Protein AF-A0A1Z8UUM4-F1 (afdb_monomer_lite)

pLDDT: mean 86.89, std 10.29, range [52.97, 98.12]

Structure (mmCIF, N/CA/C/O backbone):
data_AF-A0A1Z8UUM4-F1
#
_entry.id   AF-A0A1Z8UUM4-F1
#
loop_
_atom_site.group_PDB
_atom_site.id
_atom_site.type_symbol
_atom_site.label_atom_id
_atom_site.label_alt_id
_atom_site.label_comp_id
_atom_site.label_asym_id
_atom_site.label_entity_id
_atom_site.label_seq_id
_atom_site.pdbx_PDB_ins_code
_atom_site.Cartn_x
_atom_site.Cartn_y
_atom_site.Cartn_z
_atom_site.occupancy
_atom_site.B_iso_or_equiv
_atom_site.auth_seq_id
_atom_site.auth_comp_id
_atom_site.auth_asym_id
_atom_site.auth_atom_id
_atom_site.pdbx_PDB_model_num
ATOM 1 N N . MET A 1 1 ? -32.757 9.239 15.024 1.00 61.56 1 MET A N 1
ATOM 2 C CA . MET A 1 1 ? -31.531 9.570 14.260 1.00 61.56 1 MET A CA 1
ATOM 3 C C . MET A 1 1 ? -30.716 8.297 14.079 1.00 61.56 1 MET A C 1
ATOM 5 O O . MET A 1 1 ? -30.519 7.605 15.071 1.00 61.56 1 MET A O 1
ATOM 9 N N . LYS A 1 2 ? -30.289 7.951 12.853 1.00 68.50 2 LYS A N 1
ATOM 10 C CA . LYS A 1 2 ? -29.383 6.806 12.620 1.00 68.50 2 LYS A CA 1
ATOM 11 C C . LYS A 1 2 ? -28.073 7.061 13.397 1.00 68.50 2 LYS A C 1
ATOM 13 O O . LYS A 1 2 ? -27.510 8.151 13.262 1.00 68.50 2 LYS A O 1
ATOM 18 N N . LYS A 1 3 ? -27.614 6.108 14.225 1.00 83.00 3 LYS A N 1
ATOM 19 C CA . LYS A 1 3 ? -26.330 6.200 14.956 1.00 83.00 3 LYS A C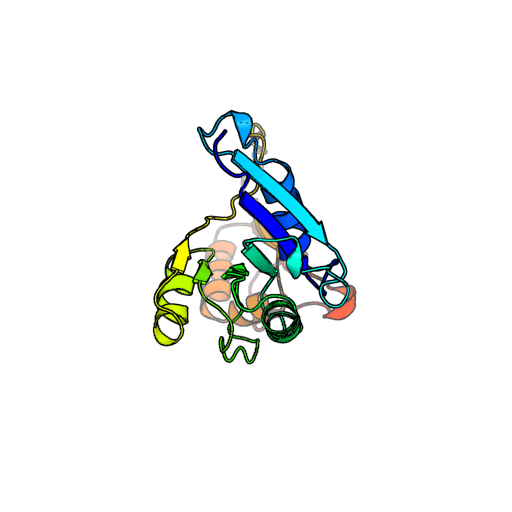A 1
ATOM 20 C C . LYS A 1 3 ? -25.209 6.491 13.948 1.00 83.00 3 LYS A C 1
ATOM 22 O O . LYS A 1 3 ? -25.146 5.827 12.917 1.00 83.00 3 LYS A O 1
ATOM 27 N N . LYS A 1 4 ? -24.355 7.478 14.238 1.00 89.75 4 LYS A N 1
ATOM 28 C CA . LYS A 1 4 ? -23.187 7.792 13.404 1.00 89.75 4 LYS A CA 1
ATOM 29 C C . LYS A 1 4 ? -22.118 6.722 13.611 1.00 89.75 4 LYS A C 1
ATOM 31 O O . LYS A 1 4 ? -21.666 6.557 14.741 1.00 89.75 4 LYS A O 1
ATOM 36 N N . LEU A 1 5 ? -21.743 6.018 12.547 1.00 93.81 5 LEU A N 1
ATOM 37 C CA . LEU A 1 5 ? -20.621 5.083 12.544 1.00 93.81 5 LEU A CA 1
ATOM 38 C C . LEU A 1 5 ? -19.318 5.884 12.534 1.00 93.81 5 LEU A C 1
ATOM 40 O O . LEU A 1 5 ? -19.129 6.733 11.663 1.00 93.81 5 LEU A O 1
ATOM 44 N N . LYS A 1 6 ? -18.423 5.631 13.485 1.00 96.12 6 LYS A N 1
ATOM 45 C CA . LYS A 1 6 ? -17.132 6.321 13.579 1.00 96.12 6 LYS A CA 1
ATOM 46 C C . LYS A 1 6 ? -15.994 5.402 13.160 1.00 96.12 6 LYS A C 1
ATOM 48 O O . LYS A 1 6 ? -15.802 4.339 13.748 1.00 96.12 6 LYS A O 1
ATOM 53 N N . ILE A 1 7 ? -15.231 5.837 12.166 1.00 96.50 7 ILE A N 1
ATOM 54 C CA . ILE A 1 7 ? -14.104 5.114 11.583 1.00 96.50 7 ILE A CA 1
ATOM 55 C C . ILE A 1 7 ? -12.831 5.921 11.831 1.00 96.50 7 ILE A C 1
ATOM 57 O O . ILE A 1 7 ? -12.816 7.126 11.596 1.00 96.50 7 ILE A O 1
ATOM 61 N N . ILE A 1 8 ? -11.760 5.260 12.263 1.00 96.75 8 ILE A N 1
ATOM 62 C CA . ILE A 1 8 ? -10.410 5.834 12.297 1.00 96.75 8 ILE A CA 1
ATOM 63 C C . ILE A 1 8 ? -9.525 5.114 11.284 1.00 96.75 8 ILE A C 1
ATOM 65 O O . ILE A 1 8 ? -9.430 3.888 11.306 1.00 96.75 8 ILE A O 1
ATOM 69 N N . PHE A 1 9 ? -8.863 5.862 10.406 1.00 96.00 9 PHE A N 1
ATOM 70 C CA . PHE A 1 9 ? -7.790 5.350 9.556 1.00 96.00 9 PHE A CA 1
ATOM 71 C C . PHE A 1 9 ? -6.430 5.771 10.111 1.00 96.00 9 PHE A C 1
ATOM 73 O O . PHE A 1 9 ? -6.225 6.942 10.418 1.00 96.00 9 PHE A O 1
ATOM 80 N N . THR A 1 10 ? -5.500 4.828 10.261 1.00 94.38 10 THR A N 1
ATOM 81 C CA . THR A 1 10 ? -4.209 5.108 10.890 1.00 94.38 10 THR A CA 1
ATOM 82 C C . THR A 1 10 ? -3.055 4.285 10.319 1.00 94.38 10 THR A C 1
ATOM 84 O O . THR A 1 10 ? -3.237 3.194 9.773 1.00 94.38 10 THR A O 1
ATOM 87 N N . SER A 1 11 ? -1.844 4.830 10.431 1.00 92.06 11 SER A N 1
ATOM 88 C CA . SER A 1 11 ? -0.597 4.193 10.002 1.00 92.06 11 SER A CA 1
ATOM 89 C C . SER A 1 11 ? 0.590 4.777 10.758 1.00 92.06 11 SER A C 1
ATOM 91 O O . SER A 1 11 ? 0.699 5.992 10.871 1.00 92.06 11 SER A O 1
ATOM 93 N N . ALA A 1 12 ? 1.529 3.931 11.186 1.00 86.00 12 ALA A N 1
ATOM 94 C CA . ALA A 1 12 ? 2.830 4.392 11.680 1.00 86.00 12 ALA A CA 1
ATOM 95 C C . ALA A 1 12 ? 3.779 4.820 10.538 1.00 86.00 12 ALA A C 1
ATOM 97 O O . ALA A 1 12 ? 4.713 5.593 10.744 1.00 86.00 12 ALA A O 1
ATOM 98 N N . ASN A 1 13 ? 3.558 4.329 9.311 1.00 87.75 13 ASN A N 1
ATOM 99 C CA . ASN A 1 13 ? 4.386 4.655 8.148 1.00 87.75 13 ASN A CA 1
ATOM 100 C C . ASN A 1 13 ? 3.766 5.791 7.323 1.00 87.75 13 ASN A C 1
ATOM 102 O O . ASN A 1 13 ? 3.190 5.566 6.255 1.00 87.75 13 ASN A O 1
ATOM 106 N N . ILE A 1 14 ? 3.904 7.018 7.819 1.00 89.06 14 ILE A N 1
ATOM 107 C CA . ILE A 1 14 ? 3.268 8.202 7.223 1.00 89.06 14 ILE A CA 1
ATOM 108 C C . ILE A 1 14 ? 3.871 8.636 5.880 1.00 89.06 14 ILE A C 1
ATOM 110 O O . ILE A 1 14 ? 3.216 9.303 5.085 1.00 89.06 14 ILE A O 1
ATOM 114 N N . ASN A 1 15 ? 5.112 8.231 5.602 1.00 88.06 15 ASN A N 1
ATOM 115 C CA . ASN A 1 15 ? 5.810 8.556 4.355 1.00 88.06 15 ASN A CA 1
ATOM 116 C C . ASN A 1 15 ? 5.639 7.466 3.284 1.00 88.06 15 ASN A C 1
ATOM 118 O O . ASN A 1 15 ? 6.164 7.588 2.177 1.00 88.06 15 ASN A O 1
ATOM 122 N N . GLY A 1 16 ? 4.928 6.381 3.604 1.00 85.25 16 GLY A N 1
ATOM 123 C CA . GLY A 1 16 ? 4.656 5.298 2.671 1.00 85.25 16 GLY A CA 1
ATOM 124 C C . GLY A 1 16 ? 3.763 5.768 1.514 1.00 85.25 16 GLY A C 1
ATOM 125 O O . GLY A 1 16 ? 2.703 6.338 1.776 1.00 85.25 16 GLY A O 1
ATOM 126 N N . PRO A 1 17 ? 4.111 5.482 0.242 1.00 84.19 17 PRO A N 1
ATOM 127 C CA . PRO A 1 17 ? 3.279 5.859 -0.902 1.00 84.19 17 PRO A CA 1
ATOM 128 C C . PRO A 1 17 ? 1.830 5.361 -0.798 1.00 84.19 17 PRO A C 1
ATOM 130 O O . PRO A 1 17 ? 0.910 6.123 -1.089 1.00 84.19 17 PRO A O 1
ATOM 133 N N . SER A 1 18 ? 1.617 4.126 -0.319 1.00 86.62 18 SER A N 1
ATOM 134 C CA . SER A 1 18 ? 0.270 3.592 -0.062 1.00 86.62 18 SER A CA 1
ATOM 135 C C . SER A 1 18 ? -0.488 4.440 0.955 1.00 86.62 18 SER A C 1
ATOM 137 O O . SER A 1 18 ? -1.631 4.810 0.708 1.00 86.62 18 SER A O 1
ATOM 139 N N . TYR A 1 19 ? 0.142 4.800 2.078 1.00 90.12 19 TYR A N 1
ATOM 140 C CA . TYR A 1 19 ? -0.519 5.602 3.104 1.00 90.12 19 TYR A CA 1
ATOM 141 C C . TYR A 1 19 ? -0.951 6.967 2.568 1.00 90.12 19 TYR A C 1
ATOM 143 O O . TYR A 1 19 ? -2.103 7.348 2.742 1.00 90.12 19 TYR A O 1
ATOM 151 N N . ILE A 1 20 ? -0.055 7.664 1.863 1.00 89.81 20 ILE A N 1
ATOM 152 C CA . ILE A 1 20 ? -0.344 8.972 1.260 1.00 89.81 20 ILE A CA 1
ATOM 153 C C . ILE A 1 20 ? -1.536 8.868 0.303 1.00 89.81 20 ILE A C 1
ATOM 155 O O . ILE A 1 20 ? -2.467 9.669 0.385 1.00 89.81 20 ILE A O 1
ATOM 159 N N . LEU A 1 21 ? -1.531 7.856 -0.566 1.00 89.12 21 LEU A N 1
ATOM 160 C CA . LEU A 1 21 ? -2.592 7.627 -1.542 1.00 89.12 21 LEU A CA 1
ATOM 161 C C . LEU A 1 21 ? -3.936 7.320 -0.869 1.00 89.12 21 LEU A C 1
ATOM 163 O O . LEU A 1 21 ? -4.950 7.924 -1.209 1.00 89.12 21 LEU A O 1
ATOM 167 N N . HIS A 1 22 ? -3.956 6.432 0.125 1.00 90.44 22 HIS A N 1
ATOM 168 C CA . HIS A 1 22 ? -5.182 6.105 0.852 1.00 90.44 22 HIS A CA 1
ATOM 169 C C . HIS A 1 22 ? -5.686 7.259 1.712 1.00 90.44 22 HIS A C 1
ATOM 171 O O . HIS A 1 22 ? -6.885 7.507 1.716 1.00 90.44 22 HIS A O 1
ATOM 177 N N . LYS A 1 23 ? -4.805 8.003 2.390 1.00 90.94 23 LYS A N 1
ATOM 178 C CA . LYS A 1 23 ? -5.170 9.204 3.156 1.00 90.94 23 LYS A CA 1
ATOM 179 C C . LYS A 1 23 ? -5.874 10.223 2.259 1.00 90.94 23 LYS A C 1
ATOM 181 O O . LYS A 1 23 ? -6.912 10.757 2.638 1.00 90.94 23 LYS A O 1
ATOM 186 N N . GLN A 1 24 ? -5.349 10.443 1.053 1.00 89.06 24 GLN A N 1
ATOM 187 C CA . GLN A 1 24 ? -5.965 11.326 0.061 1.00 89.06 24 GLN A CA 1
ATOM 188 C C . GLN A 1 24 ? -7.307 10.791 -0.447 1.00 89.06 24 GLN A C 1
ATOM 190 O O . GLN A 1 24 ? -8.279 11.542 -0.468 1.00 89.06 24 GLN A O 1
ATOM 195 N N . ASN A 1 25 ? -7.374 9.515 -0.834 1.00 87.44 25 ASN A N 1
ATOM 196 C CA . ASN A 1 25 ? -8.592 8.920 -1.384 1.00 87.44 25 ASN A CA 1
ATOM 197 C C . ASN A 1 25 ? -9.716 8.851 -0.343 1.00 87.44 25 ASN A C 1
ATOM 199 O O . ASN A 1 25 ? -10.844 9.239 -0.630 1.00 87.44 25 ASN A O 1
ATOM 203 N N . LEU A 1 26 ? -9.405 8.400 0.874 1.00 87.44 26 LEU A N 1
ATOM 204 C CA . LEU A 1 26 ? -10.366 8.300 1.971 1.00 87.44 26 LEU A CA 1
ATOM 205 C C . LEU A 1 26 ? -10.854 9.684 2.418 1.00 87.44 26 LEU A C 1
ATOM 207 O O . LEU A 1 26 ? -12.046 9.860 2.654 1.00 87.44 26 LEU A O 1
ATOM 211 N N . GLY A 1 27 ? -9.966 10.684 2.462 1.00 84.56 27 GLY A N 1
ATOM 212 C CA . GLY A 1 27 ? -10.332 12.063 2.802 1.00 84.56 27 GLY A CA 1
ATOM 213 C C . GLY A 1 27 ? -11.237 12.757 1.776 1.00 84.56 27 GLY A C 1
ATOM 214 O O . GLY A 1 27 ? -11.807 13.799 2.081 1.00 84.56 27 GLY A O 1
ATOM 215 N N . GLN A 1 28 ? -11.381 12.200 0.570 1.00 84.44 28 GLN A N 1
ATOM 216 C CA . GLN A 1 28 ? -12.264 12.723 -0.479 1.00 84.44 28 GLN A CA 1
ATOM 217 C C . GLN A 1 28 ? -13.624 12.018 -0.535 1.00 84.44 28 GLN A C 1
ATOM 219 O O . GLN A 1 28 ? -14.469 12.396 -1.350 1.00 84.44 28 GLN A O 1
ATOM 224 N N . ILE A 1 29 ? -13.857 10.999 0.299 1.00 82.69 29 ILE A N 1
ATOM 225 C CA . ILE A 1 29 ? -15.144 10.307 0.323 1.00 82.69 29 ILE A CA 1
ATOM 226 C C . ILE A 1 29 ? -16.203 11.268 0.859 1.00 82.69 29 ILE A C 1
ATOM 228 O O . ILE A 1 29 ? -16.175 11.675 2.019 1.00 82.69 29 ILE A O 1
ATOM 232 N N . ASN A 1 30 ? -17.164 11.610 0.003 1.00 81.56 30 ASN A N 1
ATOM 233 C CA . ASN A 1 30 ? -18.339 12.356 0.413 1.00 81.56 30 ASN A CA 1
ATOM 234 C C . ASN A 1 30 ? -19.394 11.376 0.938 1.00 81.56 30 ASN A C 1
ATOM 236 O O . ASN A 1 30 ? -20.111 10.758 0.155 1.00 81.56 30 ASN A O 1
ATOM 240 N N . PHE A 1 31 ? -19.471 11.225 2.259 1.00 82.31 31 PHE A N 1
ATOM 241 C CA . PHE A 1 31 ? -20.464 10.353 2.884 1.00 82.31 31 PHE A CA 1
ATOM 242 C C . PHE A 1 31 ? -21.892 10.897 2.776 1.00 82.31 31 PHE A C 1
ATOM 244 O O . PHE A 1 31 ? -22.815 10.101 2.856 1.00 82.31 31 PHE A O 1
ATOM 251 N N . ASP A 1 32 ? -22.094 12.196 2.529 1.00 78.31 32 ASP A N 1
ATOM 252 C CA . ASP A 1 32 ? -23.437 12.791 2.437 1.00 78.31 32 ASP A CA 1
ATOM 253 C C . ASP A 1 32 ? -24.200 12.326 1.186 1.00 78.31 32 ASP A C 1
ATOM 255 O O . ASP A 1 32 ? -25.428 12.387 1.139 1.00 78.31 32 ASP A O 1
ATOM 259 N N . THR A 1 33 ? -23.488 11.852 0.158 1.00 78.62 33 THR A N 1
ATOM 260 C CA . THR A 1 33 ? -24.104 11.284 -1.054 1.00 78.62 33 THR A CA 1
ATOM 261 C C . THR A 1 33 ? -24.502 9.821 -0.887 1.00 78.62 33 THR A C 1
ATOM 263 O O . THR A 1 33 ? -25.186 9.261 -1.744 1.00 78.62 33 THR A O 1
ATOM 266 N N . MET A 1 34 ? -24.086 9.194 0.209 1.00 73.25 34 MET A N 1
ATOM 267 C CA . MET A 1 34 ? -24.430 7.832 0.573 1.00 73.25 34 MET A CA 1
ATOM 268 C C . MET A 1 34 ? -25.467 7.927 1.706 1.00 73.25 34 MET A C 1
ATOM 270 O O . MET A 1 34 ? -25.279 8.702 2.633 1.00 73.25 34 MET A O 1
ATOM 274 N N . ASP A 1 35 ? -26.577 7.178 1.685 1.00 80.69 35 ASP A N 1
ATOM 275 C CA . ASP A 1 35 ? -27.591 7.187 2.775 1.00 80.69 35 ASP A CA 1
ATOM 276 C C . ASP A 1 35 ? -27.077 6.488 4.067 1.00 80.69 35 ASP A C 1
ATOM 278 O O . ASP A 1 35 ? -27.723 5.629 4.681 1.00 80.69 35 ASP A O 1
ATOM 282 N N . ILE A 1 36 ? -25.855 6.832 4.474 1.00 82.50 36 ILE A N 1
ATOM 283 C CA . ILE A 1 36 ? -25.106 6.296 5.601 1.00 82.50 36 ILE A CA 1
ATOM 284 C C . ILE A 1 36 ? -24.557 7.457 6.433 1.00 82.50 36 ILE A C 1
ATOM 286 O O . ILE A 1 36 ? -23.986 8.415 5.927 1.00 82.50 36 ILE A O 1
ATOM 290 N N . ASN A 1 37 ? -24.715 7.364 7.751 1.00 88.12 37 ASN A N 1
ATOM 291 C CA . ASN A 1 37 ? -24.195 8.364 8.679 1.00 88.12 37 ASN A CA 1
ATOM 292 C C . ASN A 1 37 ? -22.815 7.914 9.173 1.00 88.12 37 ASN A C 1
ATOM 294 O O . ASN A 1 37 ? -22.731 7.154 10.138 1.00 88.12 37 ASN A O 1
ATOM 298 N N . VAL A 1 38 ? -21.749 8.344 8.496 1.00 91.38 38 VAL A N 1
ATOM 299 C CA . VAL A 1 38 ? -20.363 7.938 8.785 1.00 91.38 38 VAL A CA 1
ATOM 300 C C . VAL A 1 38 ? -19.506 9.160 9.129 1.00 91.38 38 VAL A C 1
ATOM 302 O O . VAL A 1 38 ? -19.664 10.237 8.562 1.00 91.38 38 VAL A O 1
ATOM 305 N N . ALA A 1 39 ? -18.609 9.014 10.102 1.00 92.06 39 ALA A N 1
ATOM 306 C CA . ALA A 1 39 ? -17.473 9.905 10.328 1.00 92.06 39 ALA A CA 1
ATOM 307 C C . ALA A 1 39 ? -16.184 9.126 10.082 1.00 92.06 39 ALA A C 1
ATOM 309 O O . ALA A 1 39 ? -16.052 8.000 10.560 1.00 92.06 39 ALA A O 1
ATOM 310 N N . LEU A 1 40 ? -15.246 9.754 9.382 1.00 94.31 40 LEU A N 1
ATOM 311 C CA . LEU A 1 40 ? -13.902 9.246 9.182 1.00 94.31 40 LEU A CA 1
ATOM 312 C C . LEU A 1 40 ? -12.908 10.248 9.761 1.00 94.31 40 LEU A C 1
ATOM 314 O O . LEU A 1 40 ? -12.816 11.372 9.272 1.00 94.31 40 LEU A O 1
ATOM 318 N N . ASP A 1 41 ? -12.140 9.795 10.741 1.00 95.19 41 ASP A N 1
ATOM 319 C CA . ASP A 1 41 ? -10.967 10.496 11.245 1.00 95.19 41 ASP A CA 1
ATOM 320 C C . ASP A 1 41 ? -9.695 9.819 10.712 1.00 95.19 41 ASP A C 1
ATOM 322 O O . ASP A 1 41 ? -9.703 8.645 10.322 1.00 95.19 41 ASP A O 1
ATOM 326 N N . ILE A 1 42 ? -8.584 10.560 10.682 1.00 94.38 42 ILE A N 1
ATOM 327 C CA . ILE A 1 42 ? -7.274 10.055 10.252 1.00 94.38 42 ILE A CA 1
ATOM 328 C C . ILE A 1 42 ? -6.235 10.381 11.326 1.00 94.38 42 ILE A C 1
ATOM 330 O O . ILE A 1 42 ? -6.133 11.532 11.747 1.00 94.38 42 ILE A O 1
ATOM 334 N N . SER A 1 43 ? -5.449 9.384 11.738 1.00 93.19 43 SER A N 1
ATOM 335 C CA . SER A 1 43 ? -4.321 9.551 12.659 1.00 93.19 43 SER A CA 1
ATOM 336 C C . SER A 1 43 ? -3.010 9.109 12.017 1.00 93.19 43 SER A C 1
ATOM 338 O O . SER A 1 43 ? -2.932 8.093 11.332 1.00 93.19 43 SER A O 1
ATOM 340 N N . ASP A 1 44 ? -1.966 9.879 12.289 1.00 93.19 44 ASP A N 1
ATOM 341 C CA . ASP A 1 44 ? -0.581 9.583 11.922 1.00 93.19 44 ASP A CA 1
ATOM 342 C C . ASP A 1 44 ? 0.168 8.868 13.080 1.00 93.19 44 ASP A C 1
ATOM 344 O O . ASP A 1 44 ? 1.352 8.561 12.964 1.00 93.19 44 ASP A O 1
ATOM 348 N N . ASP A 1 45 ? -0.523 8.600 14.199 1.00 92.75 45 ASP A N 1
ATOM 349 C CA . ASP A 1 45 ? 0.003 7.944 15.402 1.00 92.75 45 ASP A CA 1
ATOM 350 C C . ASP A 1 45 ? -0.995 6.893 15.931 1.00 92.75 45 ASP A C 1
ATOM 352 O O . ASP A 1 45 ? -1.894 7.221 16.716 1.00 92.75 45 ASP A O 1
ATOM 356 N N . PRO A 1 46 ? -0.884 5.623 15.498 1.00 92.88 46 PRO A N 1
ATOM 357 C CA . PRO A 1 46 ? -1.829 4.576 15.883 1.00 92.88 46 PRO A CA 1
ATOM 358 C C . PRO A 1 46 ? -1.768 4.209 17.373 1.00 92.88 46 PRO A C 1
ATOM 360 O O . PRO A 1 46 ? -2.763 3.766 17.944 1.00 92.88 46 PRO A O 1
ATOM 363 N N . LEU A 1 47 ? -0.634 4.395 18.051 1.00 93.50 47 LEU A N 1
ATOM 364 C CA . LEU A 1 47 ? -0.491 3.953 19.443 1.00 93.50 47 LEU A CA 1
ATOM 365 C C . LEU A 1 47 ? -1.253 4.863 20.418 1.00 93.50 47 LEU A C 1
ATOM 367 O O . LEU A 1 47 ? -1.750 4.397 21.452 1.00 93.50 47 LEU A O 1
ATOM 371 N N . ASN A 1 48 ? -1.411 6.137 20.058 1.00 93.88 48 ASN A N 1
ATOM 372 C CA . ASN A 1 48 ? -2.035 7.155 20.902 1.00 93.88 48 ASN A CA 1
ATOM 373 C C . ASN A 1 48 ? -3.509 7.449 20.570 1.00 93.88 48 ASN A C 1
ATOM 375 O O . ASN A 1 48 ? -4.113 8.318 21.192 1.00 93.88 48 ASN A O 1
ATOM 379 N N . VAL A 1 49 ? -4.138 6.684 19.671 1.00 96.12 49 VAL A N 1
ATOM 380 C CA . VAL A 1 49 ? -5.577 6.821 19.380 1.00 96.12 49 VAL A CA 1
ATOM 381 C C . VAL A 1 49 ? -6.444 6.392 20.578 1.00 96.12 49 VAL A C 1
ATOM 383 O O . VAL A 1 49 ? -6.208 5.364 21.228 1.00 96.12 49 VAL A O 1
ATOM 386 N N . GLU A 1 50 ? -7.498 7.164 20.847 1.00 96.56 50 GLU A N 1
ATOM 387 C CA . GLU A 1 50 ? -8.590 6.850 21.784 1.00 96.56 50 GLU A CA 1
ATOM 388 C C . GLU A 1 50 ? -9.619 5.916 21.117 1.00 96.56 50 GLU A C 1
ATOM 390 O O . GLU A 1 50 ? -10.693 6.328 20.674 1.00 96.56 50 GLU A O 1
ATOM 395 N N . TYR A 1 51 ? -9.251 4.641 20.957 1.00 97.44 51 TYR A N 1
ATOM 396 C CA . TYR A 1 51 ? -10.031 3.650 20.197 1.00 97.44 51 TYR A CA 1
ATOM 397 C C . TYR A 1 51 ? -11.431 3.340 20.763 1.00 97.44 51 TYR A C 1
ATOM 399 O O . TYR A 1 51 ? -12.278 2.806 20.049 1.00 97.44 51 TYR A O 1
ATOM 407 N N . ASP A 1 52 ? -11.707 3.691 22.015 1.00 97.25 52 ASP A N 1
ATOM 408 C CA . ASP A 1 52 ? -13.030 3.619 22.648 1.00 97.25 52 ASP A CA 1
ATOM 409 C C . ASP A 1 52 ? -14.062 4.556 21.996 1.00 97.25 52 ASP A C 1
ATOM 411 O O . ASP A 1 52 ? -15.267 4.324 22.098 1.00 97.25 52 ASP A O 1
ATOM 415 N N . LYS A 1 53 ? -13.606 5.574 21.254 1.00 97.12 53 LYS A N 1
ATOM 416 C CA . LYS A 1 53 ? -14.472 6.526 20.542 1.00 97.12 53 LYS A CA 1
ATOM 417 C C . LYS A 1 53 ? -14.913 6.062 19.152 1.00 97.12 53 LYS A C 1
ATOM 419 O O . LYS A 1 53 ? -15.728 6.754 18.537 1.00 97.12 53 LYS A O 1
ATOM 424 N N . TYR A 1 54 ? -14.396 4.938 18.658 1.00 98.12 54 TYR A N 1
ATOM 425 C CA . TYR A 1 54 ? -14.583 4.476 17.281 1.00 98.12 54 TYR A CA 1
ATOM 426 C C . TYR A 1 54 ? -15.263 3.108 17.221 1.00 98.12 54 TYR A C 1
ATOM 428 O O . TYR A 1 54 ? -15.037 2.248 18.068 1.00 98.12 54 TYR A O 1
ATOM 436 N N . ASP A 1 55 ? -16.078 2.898 16.188 1.00 97.75 55 ASP A N 1
ATOM 437 C CA . ASP A 1 55 ? -16.694 1.601 15.898 1.00 97.75 55 ASP A CA 1
ATOM 438 C C . ASP A 1 55 ? -15.770 0.736 15.012 1.00 97.75 55 ASP A C 1
ATOM 440 O O . ASP A 1 55 ? -15.764 -0.492 15.124 1.00 97.75 55 ASP A O 1
ATOM 444 N N . VAL A 1 56 ? -14.963 1.374 14.149 1.00 97.69 56 VAL A N 1
ATOM 445 C CA . VAL A 1 56 ? -14.046 0.707 13.208 1.00 97.69 56 VAL A CA 1
ATOM 446 C C . VAL A 1 56 ? -12.658 1.352 13.242 1.00 97.69 56 VAL A C 1
ATOM 448 O O . VAL A 1 56 ? -12.546 2.575 13.185 1.00 97.69 56 VAL A O 1
ATOM 451 N N . ALA A 1 57 ? -11.602 0.537 13.260 1.00 97.56 57 ALA A N 1
ATOM 452 C CA . ALA A 1 57 ? -10.219 0.970 13.055 1.00 97.56 57 ALA A CA 1
ATOM 453 C C . ALA A 1 57 ? -9.626 0.331 11.794 1.00 97.56 57 ALA A C 1
ATOM 455 O O . ALA A 1 57 ? -9.657 -0.888 11.631 1.00 97.56 57 ALA A O 1
ATOM 456 N N . LEU A 1 58 ? -9.068 1.159 10.915 1.00 96.75 58 LEU A N 1
ATOM 457 C CA . LEU A 1 58 ? -8.433 0.768 9.663 1.00 96.75 58 LEU A CA 1
ATOM 458 C C . LEU A 1 58 ? -6.926 1.016 9.743 1.00 96.75 58 LEU A C 1
ATOM 460 O O . LEU A 1 58 ? -6.492 2.138 10.003 1.00 96.75 58 LEU A O 1
ATOM 464 N N . PHE A 1 59 ? -6.138 -0.018 9.468 1.00 94.75 59 PHE A N 1
ATOM 465 C CA . PHE A 1 59 ? -4.681 -0.004 9.577 1.00 94.75 59 PHE A CA 1
ATOM 466 C C . PHE A 1 59 ? -4.007 -0.226 8.222 1.00 94.75 59 PHE A C 1
ATOM 468 O O . PHE A 1 59 ? -4.381 -1.139 7.489 1.00 94.75 59 PHE A O 1
ATOM 475 N N . MET A 1 60 ? -2.997 0.576 7.884 1.00 92.50 60 MET A N 1
ATOM 476 C CA . MET A 1 60 ? -2.271 0.459 6.611 1.00 92.50 60 MET A CA 1
ATOM 477 C C . MET A 1 60 ? -1.218 -0.664 6.620 1.00 92.50 60 MET A C 1
ATOM 479 O O . MET A 1 60 ? -0.209 -0.570 7.311 1.00 92.50 60 MET A O 1
ATOM 483 N N . GLY A 1 61 ? -1.404 -1.686 5.783 1.00 86.38 61 GLY A N 1
ATOM 484 C CA . GLY A 1 61 ? -0.453 -2.751 5.441 1.00 86.38 61 GLY A CA 1
ATOM 485 C C . GLY A 1 61 ? -0.239 -3.819 6.518 1.00 86.38 61 GLY A C 1
ATOM 486 O O . GLY A 1 61 ? -0.334 -5.023 6.272 1.00 86.38 61 GLY A O 1
ATOM 487 N N . TYR A 1 62 ? 0.073 -3.379 7.722 1.00 77.19 62 TYR A N 1
ATOM 488 C CA . TYR A 1 62 ? 0.215 -4.184 8.925 1.00 77.19 62 TYR A CA 1
ATOM 489 C C . TYR A 1 62 ? 0.218 -3.220 10.094 1.00 77.19 62 TYR A C 1
ATOM 491 O O . TYR A 1 62 ? 0.866 -2.178 10.002 1.00 77.19 62 TYR A O 1
ATOM 499 N N . ASP A 1 63 ? -0.449 -3.562 11.195 1.00 72.94 63 ASP A N 1
ATOM 500 C CA . ASP A 1 63 ? -0.216 -2.789 12.404 1.00 72.94 63 ASP A CA 1
ATOM 501 C C . ASP A 1 63 ? -0.276 -3.622 13.682 1.00 72.94 63 ASP A C 1
ATOM 503 O O . ASP A 1 63 ? -1.280 -4.260 14.029 1.00 72.94 63 ASP A O 1
ATOM 507 N N . GLU A 1 64 ? 0.832 -3.553 14.413 1.00 79.44 64 GLU A N 1
ATOM 508 C CA . GLU A 1 64 ? 0.997 -4.057 15.771 1.00 79.44 64 GLU A CA 1
ATOM 509 C C . GLU A 1 64 ? 0.047 -3.337 16.748 1.00 79.44 64 GLU A C 1
ATOM 511 O O . GLU A 1 64 ? -0.379 -3.913 17.760 1.00 79.44 64 GLU A O 1
ATOM 516 N N . ALA A 1 65 ? -0.386 -2.118 16.402 1.00 87.88 65 ALA A N 1
ATOM 517 C CA . ALA A 1 65 ? -1.355 -1.337 17.164 1.00 87.88 65 ALA A CA 1
ATOM 518 C C . ALA A 1 65 ? -2.787 -1.897 17.122 1.00 87.88 65 ALA A C 1
ATOM 520 O O . ALA A 1 65 ? -3.613 -1.514 17.953 1.00 87.88 65 ALA A O 1
ATOM 521 N N . SER A 1 66 ? -3.092 -2.867 16.251 1.00 91.56 66 SER A N 1
ATOM 522 C CA . SER A 1 66 ? -4.379 -3.588 16.287 1.00 91.56 66 SER A CA 1
ATOM 523 C C . SER A 1 66 ? -4.658 -4.210 17.664 1.00 91.56 66 SER A C 1
ATOM 525 O O . SER A 1 66 ? -5.792 -4.213 18.147 1.00 91.56 66 SER A O 1
ATOM 527 N N . SER A 1 67 ? -3.605 -4.658 18.354 1.00 92.12 67 SER A N 1
ATOM 528 C CA . SER A 1 67 ? -3.697 -5.163 19.724 1.00 92.12 67 SER A CA 1
ATOM 529 C C . SER A 1 67 ? -4.062 -4.074 20.741 1.00 92.12 67 SER A C 1
ATOM 531 O O . SER A 1 67 ? -4.811 -4.335 21.683 1.00 92.12 67 SER A O 1
ATOM 533 N N . VAL A 1 68 ? -3.570 -2.846 20.547 1.00 94.19 68 VAL A N 1
ATOM 534 C CA . VAL A 1 68 ? -3.882 -1.678 21.384 1.00 94.19 68 VAL A CA 1
ATOM 535 C C . VAL A 1 68 ? -5.339 -1.277 21.189 1.00 94.19 68 VAL A C 1
ATOM 537 O O . VAL A 1 68 ? -6.051 -1.094 22.177 1.00 94.19 68 VAL A O 1
ATOM 540 N N . ALA A 1 69 ? -5.803 -1.225 19.937 1.00 95.69 69 ALA A N 1
ATOM 541 C CA . ALA A 1 69 ? -7.202 -0.964 19.615 1.00 95.69 69 ALA A CA 1
ATOM 542 C C . ALA A 1 69 ? -8.132 -1.968 20.293 1.00 95.69 69 ALA A C 1
ATOM 544 O O . ALA A 1 69 ? -9.062 -1.566 20.990 1.00 95.69 69 ALA A O 1
ATOM 545 N N . LYS A 1 70 ? -7.825 -3.267 20.185 1.00 95.25 70 LYS A N 1
ATOM 546 C CA . LYS A 1 70 ? -8.654 -4.314 20.789 1.00 95.25 70 LYS A CA 1
ATOM 547 C C . LYS A 1 70 ? -8.673 -4.267 22.320 1.00 95.25 70 LYS A C 1
ATOM 549 O O . LYS A 1 70 ? -9.704 -4.548 22.921 1.00 95.25 70 LYS A O 1
ATOM 554 N N . LYS A 1 71 ? -7.556 -3.891 22.956 1.00 95.56 71 LYS A N 1
ATOM 555 C CA . LYS A 1 71 ? -7.473 -3.710 24.417 1.00 95.56 71 LYS A CA 1
ATOM 556 C C . LYS A 1 71 ? -8.285 -2.511 24.907 1.00 95.56 71 LYS A C 1
ATOM 558 O O . LYS A 1 71 ? -8.947 -2.623 25.932 1.00 95.56 71 LYS A O 1
ATOM 563 N N . LYS A 1 72 ? -8.217 -1.376 24.203 1.00 96.69 72 LYS A N 1
ATOM 564 C CA . LYS A 1 72 ? -8.961 -0.155 24.561 1.00 96.69 72 LYS A CA 1
ATOM 565 C C . LYS A 1 72 ? -10.454 -0.276 24.244 1.00 96.69 72 LYS A C 1
ATOM 567 O O . LYS A 1 72 ? -11.274 0.293 24.952 1.00 96.69 72 LYS A O 1
ATOM 572 N N . ASN A 1 73 ? -10.806 -1.033 23.207 1.00 97.75 73 ASN A N 1
ATOM 573 C CA . ASN A 1 73 ? -12.182 -1.258 22.796 1.00 97.75 73 ASN A CA 1
ATOM 574 C C . ASN A 1 73 ? -12.375 -2.704 22.309 1.00 97.75 73 ASN A C 1
ATOM 576 O O . ASN A 1 73 ? -12.034 -3.055 21.181 1.00 97.75 73 ASN A O 1
ATOM 580 N N . ASN A 1 74 ? -12.967 -3.555 23.151 1.00 96.56 74 ASN A N 1
ATOM 581 C CA . ASN A 1 74 ? -13.143 -4.969 22.816 1.00 96.56 74 ASN A CA 1
ATOM 582 C C . ASN A 1 74 ? -14.184 -5.207 21.702 1.00 96.56 74 ASN A C 1
ATOM 584 O O . ASN A 1 74 ? -14.140 -6.250 21.048 1.00 96.56 74 ASN A O 1
ATOM 588 N N . SER A 1 75 ? -15.098 -4.265 21.441 1.00 97.38 75 SER A N 1
ATOM 589 C CA . SER A 1 75 ? -16.104 -4.383 20.375 1.00 97.38 75 SER A CA 1
ATOM 590 C C . SER A 1 75 ? -15.676 -3.754 19.048 1.00 97.38 75 SER A C 1
ATOM 592 O O . SER A 1 75 ? -16.384 -3.936 18.059 1.00 97.38 75 SER A O 1
ATOM 594 N N . ILE A 1 76 ? -14.524 -3.072 18.995 1.00 98.00 76 ILE A N 1
ATOM 595 C CA . ILE A 1 76 ? -14.047 -2.439 17.762 1.00 98.00 76 ILE A CA 1
ATOM 596 C C . ILE A 1 76 ? -13.850 -3.471 16.649 1.00 98.00 76 ILE A C 1
ATOM 598 O O . ILE A 1 76 ? -13.326 -4.572 16.882 1.00 98.00 76 ILE A O 1
ATOM 602 N N . VAL A 1 77 ? -14.263 -3.090 15.439 1.00 98.00 77 VAL A N 1
ATOM 603 C CA . VAL A 1 77 ? -14.003 -3.854 14.219 1.00 98.00 77 VAL A CA 1
ATOM 604 C C . VAL A 1 77 ? -12.699 -3.368 13.599 1.00 98.00 77 VAL A C 1
ATOM 606 O O . VAL A 1 77 ? -12.512 -2.175 13.374 1.00 98.00 77 VAL A O 1
ATOM 609 N N . ILE A 1 78 ? -11.785 -4.288 13.319 1.00 97.31 78 ILE A N 1
ATOM 610 C CA . ILE A 1 78 ? -10.439 -3.972 12.842 1.00 97.31 78 ILE A CA 1
ATOM 611 C C . ILE A 1 78 ? -10.282 -4.419 11.390 1.00 97.31 78 ILE A C 1
ATOM 613 O O . ILE A 1 78 ? -10.406 -5.604 11.082 1.00 97.31 78 ILE A O 1
ATOM 617 N N . GLY A 1 79 ? -9.965 -3.474 10.510 1.00 96.69 79 GLY A N 1
ATOM 618 C CA . GLY A 1 79 ? -9.635 -3.713 9.109 1.00 96.69 79 GLY A CA 1
ATOM 619 C C . GLY A 1 79 ? -8.154 -3.468 8.823 1.00 96.69 79 GLY A C 1
ATOM 620 O O . GLY A 1 79 ? -7.585 -2.498 9.321 1.00 96.69 79 GLY A O 1
ATOM 621 N N . ILE A 1 80 ? -7.527 -4.308 7.996 1.00 94.75 80 ILE A N 1
ATOM 622 C CA . ILE A 1 80 ? -6.204 -4.011 7.413 1.00 94.75 80 ILE A CA 1
ATOM 623 C C . ILE A 1 80 ? -6.374 -3.647 5.938 1.00 94.75 80 ILE A C 1
ATOM 625 O O . ILE A 1 80 ? -6.958 -4.413 5.179 1.00 94.75 80 ILE A O 1
ATOM 629 N N . ILE A 1 81 ? -5.846 -2.496 5.531 1.00 94.38 81 ILE A N 1
ATOM 630 C CA . ILE A 1 81 ? -5.863 -1.997 4.151 1.00 94.38 81 ILE A CA 1
ATOM 631 C C . ILE A 1 81 ? -4.534 -2.312 3.466 1.00 94.38 81 ILE A C 1
ATOM 633 O O . ILE A 1 81 ? -3.489 -2.082 4.060 1.00 94.38 81 ILE A O 1
ATOM 637 N N . ASP A 1 82 ? -4.563 -2.782 2.216 1.00 91.31 82 ASP A N 1
ATOM 638 C CA . ASP A 1 82 ? -3.373 -3.063 1.392 1.00 91.31 82 ASP A CA 1
ATOM 639 C C . ASP A 1 82 ? -2.305 -3.916 2.119 1.00 91.31 82 ASP A C 1
ATOM 641 O O . ASP A 1 82 ? -1.132 -3.520 2.196 1.00 91.31 82 ASP A O 1
ATOM 645 N N . PRO A 1 83 ? -2.678 -5.074 2.709 1.00 90.94 83 PRO A N 1
ATOM 646 C CA . PRO A 1 83 ? -1.713 -5.912 3.398 1.00 90.94 83 PRO A CA 1
ATOM 647 C C . PRO A 1 83 ? -0.608 -6.395 2.461 1.00 90.94 83 PRO A C 1
ATOM 649 O O . PRO A 1 83 ? -0.832 -6.714 1.293 1.00 90.94 83 PRO A O 1
ATOM 652 N N . ARG A 1 84 ? 0.616 -6.478 2.991 1.00 85.56 84 ARG A N 1
ATOM 653 C CA . ARG A 1 84 ? 1.783 -6.969 2.247 1.00 85.56 84 ARG A CA 1
ATOM 654 C C . ARG A 1 84 ? 2.230 -8.307 2.810 1.00 85.56 84 ARG A C 1
ATOM 656 O O . ARG A 1 84 ? 2.447 -8.423 4.010 1.00 85.56 84 ARG A O 1
ATOM 663 N N . SER A 1 85 ? 2.449 -9.284 1.933 1.00 80.44 85 SER A N 1
ATOM 664 C CA . SER A 1 85 ? 2.956 -10.617 2.300 1.00 80.44 85 SER A CA 1
ATOM 665 C C . SER A 1 85 ? 4.346 -10.588 2.947 1.00 80.44 85 SER A C 1
ATOM 667 O O . SER A 1 85 ? 4.720 -11.514 3.658 1.00 80.44 85 SER A O 1
ATOM 669 N N . ALA A 1 86 ? 5.113 -9.515 2.726 1.00 74.75 86 ALA A N 1
ATOM 670 C CA . ALA A 1 86 ? 6.403 -9.299 3.373 1.00 74.75 86 ALA A CA 1
ATOM 671 C C . ALA A 1 86 ? 6.287 -9.039 4.887 1.00 74.75 86 ALA A C 1
ATOM 673 O O . ALA A 1 86 ? 7.263 -9.223 5.615 1.00 74.75 86 ALA A O 1
ATOM 674 N N . PHE A 1 87 ? 5.122 -8.600 5.369 1.00 72.38 87 PHE A N 1
ATOM 675 C CA . PHE A 1 87 ? 4.890 -8.411 6.793 1.00 72.38 87 PHE A CA 1
ATOM 676 C C . PHE A 1 87 ? 4.462 -9.736 7.430 1.00 72.38 87 PHE A C 1
ATOM 678 O O . PHE A 1 87 ? 3.648 -10.476 6.879 1.00 72.38 87 PHE A O 1
ATOM 685 N N . LYS A 1 88 ? 5.006 -10.048 8.614 1.00 70.00 88 LYS A N 1
ATOM 686 C CA . LYS A 1 88 ? 4.647 -11.251 9.387 1.00 70.00 88 LYS A CA 1
ATOM 687 C C . LYS A 1 88 ? 3.312 -11.057 10.116 1.00 70.00 88 LYS A C 1
ATOM 689 O O . LYS A 1 88 ? 3.231 -11.180 11.337 1.00 70.00 88 LYS A O 1
ATOM 694 N N . ASN A 1 89 ? 2.271 -10.729 9.361 1.00 72.44 89 ASN A N 1
ATOM 695 C CA . ASN A 1 89 ? 0.937 -10.505 9.895 1.00 72.44 89 ASN A CA 1
ATOM 696 C C . ASN A 1 89 ? 0.389 -11.838 10.396 1.00 72.44 89 ASN A C 1
ATOM 698 O O . ASN A 1 89 ? 0.288 -12.792 9.632 1.00 72.44 89 ASN A O 1
ATOM 702 N N . ASN A 1 90 ? 0.001 -11.905 11.668 1.00 80.50 90 ASN A N 1
ATOM 703 C CA . ASN A 1 90 ? -0.723 -13.064 12.200 1.00 80.50 90 ASN A CA 1
ATOM 704 C C . ASN A 1 90 ? -2.247 -12.872 12.176 1.00 80.50 90 ASN A C 1
ATOM 706 O O . ASN A 1 90 ? -2.968 -13.771 12.593 1.00 80.50 90 ASN A O 1
ATOM 710 N N . PHE A 1 91 ? -2.717 -11.693 11.744 1.00 88.12 91 PHE A N 1
ATOM 711 C CA . PHE A 1 91 ? -4.129 -11.322 11.599 1.00 88.12 91 PHE A CA 1
ATOM 712 C C . PHE A 1 91 ? -5.002 -11.559 12.845 1.00 88.12 91 PHE A C 1
ATOM 714 O O . PHE A 1 91 ? -6.226 -11.536 12.764 1.00 88.12 91 PHE A O 1
ATOM 721 N N . ARG A 1 92 ? -4.389 -11.728 14.025 1.00 90.00 92 ARG A N 1
ATOM 722 C CA . ARG A 1 92 ? -5.058 -12.206 15.245 1.00 90.00 92 ARG A CA 1
ATOM 723 C C . ARG A 1 92 ? -6.255 -11.355 15.669 1.00 90.00 92 ARG A C 1
ATOM 725 O O . ARG A 1 92 ? -7.222 -11.883 16.207 1.00 90.00 92 ARG A O 1
ATOM 732 N N . TYR A 1 93 ? -6.152 -10.041 15.496 1.00 93.06 93 TYR A N 1
ATOM 733 C CA . TYR A 1 93 ? -7.195 -9.087 15.880 1.00 93.06 93 TYR A CA 1
ATOM 734 C C . TYR A 1 93 ? -7.945 -8.524 14.677 1.00 93.06 93 TYR A C 1
ATOM 736 O O . TYR A 1 93 ? -8.802 -7.669 14.852 1.00 93.06 93 TYR A O 1
ATOM 744 N N . THR A 1 94 ? -7.618 -8.972 13.468 1.00 94.25 94 THR A N 1
ATOM 745 C CA . THR A 1 94 ? -8.172 -8.435 12.231 1.00 94.25 94 THR A CA 1
ATOM 746 C C . THR A 1 94 ? -9.508 -9.108 11.931 1.00 94.25 94 THR A C 1
ATOM 748 O O . THR A 1 94 ? -9.618 -10.329 11.922 1.00 94.25 94 THR A O 1
ATOM 751 N N . ASN A 1 95 ? -10.540 -8.303 11.690 1.00 96.50 95 ASN A N 1
ATOM 752 C CA . ASN A 1 95 ? -11.881 -8.770 11.345 1.00 96.50 95 ASN A CA 1
ATOM 753 C C . ASN A 1 95 ? -12.098 -8.858 9.835 1.00 96.50 95 ASN A C 1
ATOM 755 O O . ASN A 1 95 ? -12.873 -9.704 9.388 1.00 96.50 95 ASN A O 1
ATOM 759 N N . PHE A 1 96 ? -11.445 -7.980 9.071 1.00 97.25 96 PHE A N 1
ATOM 760 C CA . PHE A 1 96 ? -11.507 -7.972 7.616 1.00 97.25 96 PHE A CA 1
ATOM 761 C C . PHE A 1 96 ? -10.254 -7.364 6.981 1.00 97.25 96 PHE A C 1
ATOM 763 O O . PHE A 1 96 ? -9.468 -6.669 7.629 1.00 97.25 96 PHE A O 1
ATOM 770 N N . ILE A 1 97 ? -10.088 -7.607 5.687 1.00 95.62 97 ILE A N 1
ATOM 771 C CA . ILE A 1 97 ? -9.040 -7.013 4.859 1.00 95.62 97 ILE A CA 1
ATOM 772 C C . ILE A 1 97 ? -9.681 -6.171 3.757 1.00 95.62 97 ILE A C 1
ATOM 774 O O . ILE A 1 97 ? -10.711 -6.537 3.200 1.00 95.62 97 ILE A O 1
ATOM 778 N N . VAL A 1 98 ? -9.046 -5.049 3.425 1.00 95.19 98 VAL A N 1
ATOM 779 C CA . VAL A 1 98 ? -9.305 -4.290 2.202 1.00 95.19 98 VAL A CA 1
ATOM 780 C C . VAL A 1 98 ? -8.131 -4.525 1.256 1.00 95.19 98 VAL A C 1
ATOM 782 O O . VAL A 1 98 ? -7.031 -4.018 1.480 1.00 95.19 98 VAL A O 1
ATOM 785 N N . ALA A 1 99 ? -8.351 -5.345 0.235 1.00 93.44 99 ALA A N 1
ATOM 786 C CA . ALA A 1 99 ? -7.353 -5.754 -0.744 1.00 93.44 99 ALA A CA 1
ATOM 787 C C . ALA A 1 99 ? -7.410 -4.870 -1.997 1.00 93.44 99 ALA A C 1
ATOM 789 O O . ALA A 1 99 ? -8.462 -4.354 -2.363 1.00 93.44 99 ALA A O 1
ATOM 790 N N . ASN A 1 100 ? -6.284 -4.738 -2.695 1.00 90.88 100 ASN A N 1
ATOM 791 C CA . ASN A 1 100 ? -6.184 -3.875 -3.880 1.00 90.88 100 ASN A CA 1
ATOM 792 C C . ASN A 1 100 ? -6.550 -4.565 -5.1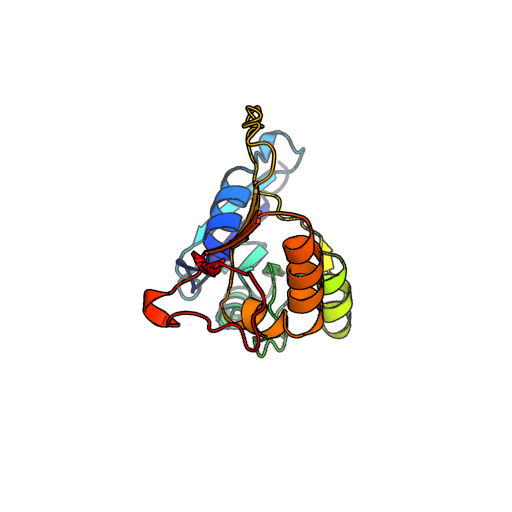99 1.00 90.88 100 ASN A C 1
ATOM 794 O O . ASN A 1 100 ? -6.550 -3.924 -6.249 1.00 90.88 100 ASN A O 1
ATOM 798 N N . GLY A 1 101 ? -6.827 -5.865 -5.156 1.00 91.19 101 GLY A N 1
ATOM 799 C CA . GLY A 1 101 ? -7.109 -6.681 -6.326 1.00 91.19 101 GLY A CA 1
ATOM 800 C C . GLY A 1 101 ? -7.383 -8.130 -5.946 1.00 91.19 101 GLY A C 1
ATOM 801 O O . GLY A 1 101 ? -7.210 -8.520 -4.786 1.00 91.19 101 GLY A O 1
ATOM 802 N N . ILE A 1 102 ? -7.792 -8.906 -6.948 1.00 93.38 102 ILE A N 1
ATOM 803 C CA . ILE A 1 102 ? -8.179 -10.314 -6.807 1.00 93.38 102 ILE A CA 1
ATOM 804 C C . ILE A 1 102 ? -7.001 -11.191 -6.370 1.00 93.38 102 ILE A C 1
ATOM 806 O O . ILE A 1 102 ? -7.183 -12.131 -5.612 1.00 93.38 102 ILE A O 1
ATOM 810 N N . GLU A 1 103 ? -5.774 -10.851 -6.768 1.00 93.50 103 GLU A N 1
ATOM 811 C CA . GLU A 1 103 ? -4.579 -11.623 -6.420 1.00 93.50 103 GLU A CA 1
ATOM 812 C C . GLU A 1 103 ? -4.264 -11.510 -4.925 1.00 93.50 103 GLU A C 1
ATOM 814 O O . GLU A 1 103 ? -3.840 -12.470 -4.282 1.00 93.50 103 GLU A O 1
ATOM 819 N N . ALA A 1 104 ? -4.478 -10.321 -4.354 1.00 91.75 104 ALA A N 1
ATOM 820 C CA . ALA A 1 104 ? -4.331 -10.109 -2.922 1.00 91.75 104 ALA A CA 1
ATOM 821 C C . ALA A 1 104 ? -5.473 -10.786 -2.154 1.00 91.75 104 ALA A C 1
ATOM 823 O O . ALA A 1 104 ? -5.215 -11.415 -1.134 1.00 91.75 104 ALA A O 1
ATOM 824 N N . GLU A 1 105 ? -6.712 -10.699 -2.640 1.00 94.50 105 GLU A N 1
ATOM 825 C CA . GLU A 1 105 ? -7.835 -11.440 -2.058 1.00 94.50 105 GLU A CA 1
ATOM 826 C C . GLU A 1 105 ? -7.556 -12.946 -2.017 1.00 94.50 105 GLU A C 1
ATOM 828 O O . GLU A 1 105 ? -7.611 -13.540 -0.942 1.00 94.50 105 GLU A O 1
ATOM 833 N N . GLU A 1 106 ? -7.174 -13.543 -3.146 1.00 94.75 106 GLU A N 1
ATOM 834 C CA . GLU A 1 106 ? -6.843 -14.963 -3.242 1.00 94.75 106 GLU A CA 1
ATOM 835 C C . GLU A 1 106 ? -5.735 -15.332 -2.251 1.00 94.75 106 GLU A C 1
ATOM 837 O O . GLU A 1 106 ? -5.905 -16.249 -1.444 1.00 94.75 106 GLU A O 1
ATOM 842 N N . TYR A 1 107 ? -4.639 -14.567 -2.224 1.00 93.50 107 TYR A N 1
ATOM 843 C CA . TYR A 1 107 ? -3.540 -14.814 -1.296 1.00 93.50 107 TYR A CA 1
ATOM 844 C C . TYR A 1 107 ? -3.965 -14.701 0.174 1.00 93.50 107 TYR A C 1
ATOM 846 O O . TYR A 1 107 ? -3.557 -15.529 0.988 1.00 93.50 107 TYR A O 1
ATOM 854 N N . PHE A 1 108 ? -4.752 -13.687 0.544 1.00 93.69 108 PHE A N 1
ATOM 855 C CA . PHE A 1 108 ? -5.116 -13.445 1.942 1.00 93.69 108 PHE A CA 1
ATOM 856 C C . PHE A 1 108 ? -6.324 -14.259 2.423 1.00 93.69 108 PHE A C 1
ATOM 858 O O . PHE A 1 108 ? -6.512 -14.382 3.637 1.00 93.69 108 PHE A O 1
ATOM 865 N N . SER A 1 109 ? -7.081 -14.875 1.510 1.00 94.12 109 SER A N 1
ATOM 866 C CA . SER A 1 109 ? -8.238 -15.729 1.821 1.00 94.12 109 SER A CA 1
ATOM 867 C C . SER A 1 109 ? -7.889 -16.918 2.724 1.00 94.12 109 SER A C 1
ATOM 869 O O . SER A 1 109 ? -8.722 -17.381 3.502 1.00 94.12 109 SER A O 1
ATOM 871 N N . GLN A 1 110 ? -6.627 -17.363 2.693 1.00 92.44 110 GLN A N 1
ATOM 872 C CA . GLN A 1 110 ? -6.116 -18.414 3.577 1.00 92.44 110 GLN A CA 1
ATOM 873 C C . GLN A 1 110 ? -5.998 -17.979 5.051 1.00 92.44 110 GLN A C 1
ATOM 875 O O . GLN A 1 110 ? -5.865 -18.830 5.927 1.00 92.44 110 GLN A O 1
ATOM 880 N N . PHE A 1 111 ? -6.021 -16.670 5.337 1.00 91.25 111 PHE A N 1
ATOM 881 C CA . PHE A 1 111 ? -5.892 -16.123 6.693 1.00 91.25 111 PHE A CA 1
ATOM 882 C C . PHE A 1 111 ? -7.201 -15.527 7.212 1.00 91.25 111 PHE A C 1
ATOM 884 O O . PHE A 1 111 ? -7.516 -15.679 8.391 1.00 91.25 111 PHE A O 1
ATOM 891 N N . ILE A 1 112 ? -7.949 -14.827 6.354 1.00 92.56 112 ILE A N 1
ATOM 892 C CA . ILE A 1 112 ? -9.206 -14.154 6.700 1.00 92.56 112 ILE A CA 1
ATOM 893 C C . ILE A 1 112 ? -10.200 -14.305 5.553 1.00 92.56 112 ILE A C 1
ATOM 895 O O . ILE A 1 112 ? -9.866 -14.042 4.406 1.00 92.56 112 ILE A O 1
ATOM 899 N N . GLN A 1 113 ? -11.446 -14.657 5.878 1.00 92.56 113 GLN A N 1
ATOM 900 C CA . GLN A 1 113 ? -12.518 -14.806 4.885 1.00 92.56 113 GLN A CA 1
ATOM 901 C C . GLN A 1 113 ? -13.155 -13.474 4.471 1.00 92.56 113 GLN A C 1
ATOM 903 O O . GLN A 1 113 ? -13.565 -13.312 3.328 1.00 92.56 113 GLN A O 1
ATOM 908 N N . ASN A 1 114 ? -13.248 -12.513 5.393 1.00 97.31 114 ASN A N 1
ATOM 909 C CA . ASN A 1 114 ? -13.859 -11.216 5.112 1.00 97.31 114 ASN A CA 1
ATOM 910 C C . ASN A 1 114 ? -12.857 -10.317 4.383 1.00 97.31 114 ASN A C 1
ATOM 912 O O . ASN A 1 114 ? -12.057 -9.624 5.018 1.00 97.31 114 ASN A O 1
ATOM 916 N N . ILE A 1 115 ? -12.893 -10.332 3.055 1.00 96.75 115 ILE A N 1
ATOM 917 C CA . ILE A 1 115 ? -12.036 -9.503 2.212 1.00 96.75 115 ILE A CA 1
ATOM 918 C C . ILE A 1 115 ? -12.912 -8.646 1.304 1.00 96.75 115 ILE A C 1
ATOM 920 O O . ILE A 1 115 ? -13.853 -9.129 0.685 1.00 96.75 115 ILE A O 1
ATOM 924 N N . PHE A 1 116 ? -12.596 -7.358 1.234 1.00 96.00 116 PHE A N 1
ATOM 925 C CA . PHE A 1 116 ? -13.227 -6.410 0.327 1.00 96.00 116 PHE A CA 1
ATOM 926 C C . PHE A 1 116 ? -12.192 -5.925 -0.676 1.00 96.00 116 PHE A C 1
ATOM 928 O O . PHE A 1 116 ? -11.118 -5.470 -0.282 1.00 96.00 116 PHE A O 1
ATOM 935 N N . ILE A 1 117 ? -12.511 -5.979 -1.966 1.00 92.88 117 ILE A N 1
ATOM 936 C CA . ILE A 1 117 ? -11.645 -5.387 -2.982 1.00 92.88 117 ILE A CA 1
ATOM 937 C C . ILE A 1 117 ? -11.939 -3.891 -3.076 1.00 92.88 117 ILE A C 1
ATOM 939 O O . ILE A 1 117 ? -13.058 -3.476 -3.375 1.00 92.88 117 ILE A O 1
ATOM 943 N N . TYR A 1 118 ? -10.910 -3.079 -2.866 1.00 89.38 118 TYR A N 1
ATOM 944 C CA . TYR A 1 118 ? -10.917 -1.655 -3.154 1.00 89.38 118 TYR A CA 1
ATOM 945 C C . TYR A 1 118 ? -9.831 -1.354 -4.182 1.00 89.38 118 TYR A C 1
ATOM 947 O O . TYR A 1 118 ? -8.649 -1.234 -3.858 1.00 89.38 118 TYR A O 1
ATOM 955 N N . TYR A 1 119 ? -10.236 -1.238 -5.445 1.00 83.12 119 TYR A N 1
ATOM 956 C CA . TYR A 1 119 ? -9.318 -0.906 -6.526 1.00 83.12 119 TYR A CA 1
ATOM 957 C C . TYR A 1 119 ? -8.778 0.509 -6.341 1.00 83.12 119 TYR A C 1
ATOM 959 O O . TYR A 1 119 ? -9.481 1.499 -6.556 1.00 83.12 119 TYR A O 1
ATOM 967 N N . ILE A 1 120 ? -7.502 0.612 -5.980 1.00 78.94 120 ILE A N 1
ATOM 968 C CA . ILE A 1 120 ? -6.846 1.908 -5.881 1.00 78.94 120 ILE A CA 1
ATOM 969 C C . ILE A 1 120 ? -6.460 2.364 -7.283 1.00 78.94 120 ILE A C 1
ATOM 971 O O . ILE A 1 120 ? -5.380 2.064 -7.788 1.00 78.94 120 ILE A O 1
ATOM 975 N N . SER A 1 121 ? -7.347 3.117 -7.917 1.00 71.62 121 SER A N 1
ATOM 976 C CA . SER A 1 121 ? -6.972 3.930 -9.067 1.00 71.62 121 SER A CA 1
ATOM 977 C C . SER A 1 121 ? -6.788 5.369 -8.602 1.00 71.62 121 SER A C 1
ATOM 979 O O . SER A 1 121 ? -7.691 5.913 -7.962 1.00 71.62 121 SER A O 1
ATOM 981 N N . PRO A 1 122 ? -5.646 6.016 -8.890 1.00 67.88 122 PRO A N 1
ATOM 982 C CA . PRO A 1 122 ? -5.557 7.450 -8.692 1.00 67.88 122 PRO A CA 1
ATOM 983 C C . PRO A 1 122 ? -6.630 8.129 -9.548 1.00 67.88 122 PRO A C 1
ATOM 985 O O . PRO A 1 122 ? -6.871 7.736 -10.692 1.00 67.88 122 PRO A O 1
ATOM 988 N N . ILE A 1 123 ? -7.265 9.168 -9.010 1.00 68.25 123 ILE A N 1
ATOM 989 C CA . ILE A 1 123 ? -8.141 10.033 -9.800 1.00 68.25 123 ILE A CA 1
ATOM 990 C C . ILE A 1 123 ? -7.236 10.856 -10.721 1.00 68.25 123 ILE A C 1
ATOM 992 O O . ILE A 1 123 ? -6.727 11.914 -10.352 1.00 68.25 123 ILE A O 1
ATOM 996 N N . VAL A 1 124 ? -6.980 10.342 -11.923 1.00 70.81 124 VAL A N 1
ATOM 997 C CA . VAL A 1 124 ? -6.159 11.029 -12.923 1.00 70.81 124 VAL A CA 1
ATOM 998 C C . VAL A 1 124 ? -7.079 11.826 -13.833 1.00 70.81 124 VAL A C 1
ATOM 1000 O O . VAL A 1 124 ? -7.928 11.264 -14.524 1.00 70.81 124 VAL A O 1
ATOM 1003 N N . LYS A 1 125 ? -6.903 13.151 -13.867 1.00 77.94 125 LYS A N 1
ATOM 1004 C CA . LYS A 1 125 ? -7.572 13.973 -14.880 1.00 77.94 125 LYS A CA 1
ATOM 1005 C C . LYS A 1 125 ? -7.067 13.542 -16.260 1.00 77.94 125 LYS A C 1
ATOM 1007 O O . LYS A 1 125 ? -5.850 13.467 -16.443 1.00 77.94 125 LYS A O 1
ATOM 1012 N N . PRO A 1 126 ? -7.953 13.276 -17.231 1.00 77.94 126 PRO A N 1
ATOM 1013 C CA . PRO A 1 126 ? -7.524 12.892 -18.564 1.00 77.94 126 PRO A CA 1
ATOM 1014 C C . PRO A 1 126 ? -6.670 14.010 -19.161 1.00 77.94 126 PRO A C 1
ATOM 1016 O O . PRO A 1 126 ? -7.112 15.150 -19.307 1.00 77.94 126 PRO A O 1
ATOM 1019 N N . VAL A 1 127 ? -5.428 13.680 -19.503 1.00 83.12 127 VAL A N 1
ATOM 1020 C CA . VAL A 1 127 ? -4.540 14.579 -20.235 1.00 83.12 127 VAL A CA 1
ATOM 1021 C C . VAL A 1 127 ? -4.645 14.215 -21.706 1.00 83.12 127 VAL A C 1
ATOM 1023 O O . VAL A 1 127 ? -4.408 13.068 -22.090 1.00 83.12 127 VAL A O 1
ATOM 1026 N N . LYS A 1 128 ? -4.995 15.188 -22.551 1.00 82.56 128 LYS A N 1
ATOM 1027 C CA . LYS A 1 128 ? -4.985 14.986 -24.000 1.00 82.56 128 LYS A CA 1
ATOM 1028 C C . LYS A 1 128 ? -3.548 14.711 -24.432 1.00 82.56 128 LYS A C 1
ATOM 1030 O O . LYS A 1 128 ? -2.691 15.590 -24.361 1.00 82.56 128 LYS A O 1
ATOM 1035 N N . LYS A 1 129 ? -3.280 13.483 -24.873 1.00 77.56 129 LYS A N 1
ATOM 1036 C CA . LYS A 1 129 ? -1.973 13.121 -25.419 1.00 77.56 129 LYS A CA 1
ATOM 1037 C C . LYS A 1 129 ? -1.757 13.921 -26.703 1.00 77.56 129 LYS A C 1
ATOM 1039 O O . LYS A 1 129 ? -2.531 13.791 -27.647 1.00 77.56 129 LYS A O 1
ATOM 1044 N N . ILE A 1 130 ? -0.723 14.756 -26.726 1.00 76.38 130 ILE A N 1
ATOM 1045 C CA . ILE A 1 130 ? -0.252 15.409 -27.949 1.00 76.38 130 ILE A CA 1
ATOM 1046 C C . ILE A 1 130 ? 0.687 14.403 -28.622 1.00 76.38 130 ILE A C 1
ATOM 1048 O O . ILE A 1 130 ? 1.712 14.062 -28.026 1.00 76.38 130 ILE A O 1
ATOM 1052 N N . PRO A 1 131 ? 0.356 13.862 -29.806 1.00 67.19 131 PRO A N 1
ATOM 1053 C CA . PRO A 1 131 ? 1.233 12.916 -30.477 1.00 67.19 131 PRO A CA 1
ATOM 1054 C C . PRO A 1 131 ? 2.536 13.614 -30.873 1.00 67.19 131 PRO A C 1
ATOM 1056 O O . PRO A 1 131 ? 2.541 14.524 -31.699 1.00 67.19 131 PRO A O 1
ATOM 1059 N N . THR A 1 132 ? 3.656 13.188 -30.301 1.00 63.56 132 THR A N 1
ATOM 1060 C CA . THR A 1 132 ? 4.984 13.538 -30.800 1.00 63.56 132 THR A CA 1
ATOM 1061 C C . THR A 1 132 ? 5.423 12.465 -31.788 1.00 63.56 132 THR A C 1
ATOM 1063 O O . THR A 1 132 ? 5.892 11.394 -31.411 1.00 63.56 132 THR A O 1
ATOM 1066 N N . TYR A 1 133 ? 5.253 12.736 -33.082 1.00 57.34 133 TYR A N 1
ATOM 1067 C CA . TYR A 1 133 ? 5.690 11.834 -34.148 1.00 57.34 133 TYR A CA 1
ATOM 1068 C C . TYR A 1 133 ? 7.197 11.982 -34.389 1.00 57.34 133 TYR A C 1
ATOM 1070 O O . TYR A 1 133 ? 7.624 12.698 -35.291 1.00 57.34 133 TYR A O 1
ATOM 1078 N N . LYS A 1 134 ? 8.026 11.290 -33.602 1.00 60.97 134 LYS A N 1
ATOM 1079 C CA . LYS A 1 134 ? 9.390 10.970 -34.042 1.00 60.97 134 LYS A CA 1
ATOM 1080 C C . LYS A 1 134 ? 9.337 9.642 -34.790 1.00 60.97 134 LYS A C 1
ATOM 1082 O O . LYS A 1 134 ? 9.309 8.583 -34.172 1.00 60.97 134 LYS A O 1
ATOM 1087 N N . LYS A 1 135 ? 9.270 9.705 -36.124 1.00 62.44 135 LYS A N 1
ATOM 1088 C CA . LYS A 1 135 ? 9.421 8.518 -36.976 1.00 62.44 135 LYS A CA 1
ATOM 1089 C C . LYS A 1 135 ? 10.787 7.895 -36.646 1.00 62.44 135 LYS A C 1
ATOM 1091 O O . LYS A 1 135 ? 11.791 8.591 -36.749 1.00 62.44 135 LYS A O 1
ATOM 1096 N N . ASN A 1 136 ? 10.795 6.630 -36.219 1.00 74.31 136 ASN A N 1
ATOM 1097 C CA . ASN A 1 136 ? 11.963 5.744 -36.037 1.00 74.31 136 ASN A CA 1
ATOM 1098 C C . ASN A 1 136 ? 12.573 5.605 -34.629 1.00 74.31 136 ASN A C 1
ATOM 1100 O O . ASN A 1 136 ? 13.492 4.803 -34.483 1.00 74.31 136 ASN A O 1
ATOM 1104 N N . LYS A 1 137 ? 12.055 6.284 -33.592 1.00 85.62 137 LYS A N 1
ATOM 1105 C CA . LYS A 1 137 ? 12.548 6.119 -32.210 1.00 85.62 137 LYS A CA 1
ATOM 1106 C C . LYS A 1 137 ? 11.452 5.687 -31.241 1.00 85.62 137 LYS A C 1
ATOM 1108 O O . LYS A 1 137 ? 10.447 6.382 -31.097 1.00 85.62 137 LYS A O 1
ATOM 1113 N N . ILE A 1 138 ? 11.67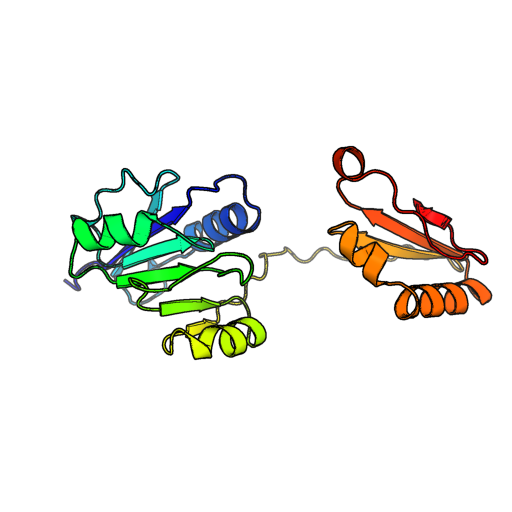4 4.582 -30.535 1.00 88.31 138 ILE A N 1
ATOM 1114 C CA . ILE A 1 138 ? 10.788 4.053 -29.495 1.00 88.31 138 ILE A CA 1
ATOM 1115 C C . ILE A 1 138 ? 11.418 4.332 -28.130 1.00 88.31 138 ILE A C 1
ATOM 1117 O O . ILE A 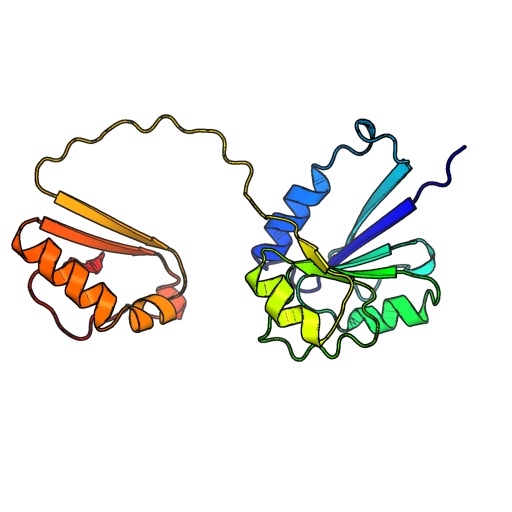1 138 ? 12.530 3.898 -27.842 1.00 88.31 138 ILE A O 1
ATOM 1121 N N . ILE A 1 139 ? 10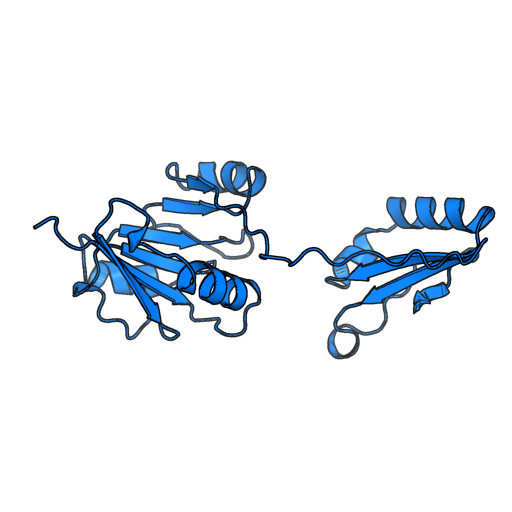.692 5.051 -27.275 1.00 88.81 139 ILE A N 1
ATOM 1122 C CA . ILE A 1 139 ? 11.106 5.311 -25.893 1.00 88.81 139 ILE A CA 1
ATOM 1123 C C . ILE A 1 139 ? 10.247 4.449 -24.973 1.00 88.81 139 ILE A C 1
ATOM 1125 O O . ILE A 1 139 ? 9.041 4.668 -24.845 1.00 88.81 139 ILE A O 1
ATOM 1129 N N . LEU A 1 140 ? 10.879 3.474 -24.329 1.00 91.00 140 LEU A N 1
ATOM 1130 C CA . LEU A 1 140 ? 10.286 2.629 -23.304 1.00 91.00 140 LEU A CA 1
ATOM 1131 C C . LEU A 1 140 ? 10.529 3.282 -21.943 1.00 91.00 140 LEU A C 1
ATOM 1133 O O . LEU A 1 140 ? 11.662 3.367 -21.477 1.00 91.00 140 LEU A O 1
ATOM 1137 N N . GLY A 1 141 ? 9.468 3.769 -21.306 1.00 90.62 141 GLY A N 1
ATOM 1138 C CA . GLY A 1 141 ? 9.535 4.293 -19.944 1.00 90.62 141 GLY A CA 1
ATOM 1139 C C . GLY A 1 141 ? 9.301 3.185 -18.922 1.00 90.62 141 GLY A C 1
ATOM 1140 O O . GLY A 1 141 ? 8.283 2.499 -18.981 1.00 90.62 141 GLY A O 1
ATOM 1141 N N . TYR A 1 142 ? 10.207 3.041 -17.961 1.00 92.38 142 TYR A N 1
ATOM 1142 C CA . TYR A 1 142 ? 10.015 2.210 -16.778 1.00 92.38 142 TYR A CA 1
ATOM 1143 C C . TYR A 1 142 ? 10.084 3.084 -15.529 1.00 92.38 142 TYR A C 1
ATOM 1145 O O . TYR A 1 142 ? 11.028 3.853 -15.367 1.00 92.38 142 TYR A O 1
ATOM 1153 N N . HIS A 1 143 ? 9.128 2.926 -14.616 1.00 90.44 143 HIS A N 1
ATOM 1154 C CA . HIS A 1 143 ? 9.182 3.531 -13.290 1.00 90.44 143 HIS A CA 1
ATOM 1155 C C . HIS A 1 143 ? 8.935 2.466 -12.223 1.00 90.44 143 HIS A C 1
ATOM 1157 O O . HIS A 1 143 ? 7.923 1.768 -12.270 1.00 90.44 143 HIS A O 1
ATOM 1163 N N . GLY A 1 144 ? 9.833 2.340 -11.245 1.00 87.44 144 GLY A N 1
ATOM 1164 C CA . GLY A 1 144 ? 9.650 1.372 -10.166 1.00 87.44 144 GLY A CA 1
ATOM 1165 C C . GLY A 1 144 ? 10.912 1.055 -9.374 1.00 87.44 144 GLY A C 1
ATOM 1166 O O . GLY A 1 144 ? 11.740 1.923 -9.111 1.00 87.44 144 GLY A O 1
ATOM 1167 N N . ASN A 1 145 ? 11.041 -0.198 -8.939 1.00 88.00 145 ASN A N 1
ATOM 1168 C CA . ASN A 1 145 ? 12.175 -0.683 -8.158 1.00 88.00 145 ASN A CA 1
ATOM 1169 C C . ASN A 1 145 ? 13.230 -1.339 -9.067 1.00 88.00 145 ASN A C 1
ATOM 1171 O O . ASN A 1 145 ? 12.898 -2.159 -9.921 1.00 88.00 145 ASN A O 1
ATOM 1175 N N . LYS A 1 146 ? 14.518 -1.053 -8.827 1.00 90.56 146 LYS A N 1
ATOM 1176 C CA . LYS A 1 146 ? 15.652 -1.652 -9.554 1.00 90.56 146 LYS A CA 1
ATOM 1177 C C . LYS A 1 146 ? 15.578 -3.179 -9.648 1.00 90.56 146 LYS A C 1
ATOM 1179 O O . LYS A 1 146 ? 16.005 -3.733 -10.655 1.00 90.56 146 LYS A O 1
ATOM 1184 N N . ILE A 1 147 ? 15.038 -3.862 -8.636 1.00 89.56 147 ILE A N 1
ATOM 1185 C CA . ILE A 1 147 ? 14.937 -5.325 -8.660 1.00 89.56 147 ILE A CA 1
ATOM 1186 C C . ILE A 1 147 ? 14.094 -5.834 -9.834 1.00 89.56 147 ILE A C 1
ATOM 1188 O O . ILE A 1 147 ? 14.467 -6.827 -10.447 1.00 89.56 147 ILE A O 1
ATOM 1192 N N . HIS A 1 148 ? 13.032 -5.125 -10.229 1.00 90.12 148 HIS A N 1
ATOM 1193 C CA . HIS A 1 148 ? 12.217 -5.551 -11.369 1.00 90.12 148 HIS A CA 1
ATOM 1194 C C . HIS A 1 148 ? 12.970 -5.397 -12.689 1.00 90.12 148 HIS A C 1
ATOM 1196 O O . HIS A 1 148 ? 12.776 -6.217 -13.576 1.00 90.12 148 HIS A O 1
ATOM 1202 N N . LEU A 1 149 ? 13.848 -4.391 -12.810 1.00 90.50 149 LEU A N 1
ATOM 1203 C CA . LEU A 1 149 ? 14.737 -4.273 -13.968 1.00 90.50 149 LEU A CA 1
ATOM 1204 C C . LEU A 1 149 ? 15.657 -5.492 -14.057 1.00 90.50 149 LEU A C 1
ATOM 1206 O O . LEU A 1 149 ? 15.810 -6.066 -15.125 1.00 90.50 149 LEU A O 1
ATOM 1210 N N . SER A 1 150 ? 16.223 -5.948 -12.938 1.00 88.50 150 SER A N 1
ATOM 1211 C CA . SER A 1 150 ? 17.004 -7.192 -12.927 1.00 88.50 150 SER A CA 1
ATOM 1212 C C . SER A 1 150 ? 16.157 -8.410 -13.312 1.00 88.50 150 SER A C 1
ATOM 1214 O O . SER A 1 150 ? 16.622 -9.250 -14.075 1.00 88.50 150 SER A O 1
ATOM 1216 N N . SER A 1 151 ? 14.901 -8.472 -12.863 1.00 90.25 151 SER A N 1
ATOM 1217 C CA . SER A 1 151 ? 13.958 -9.541 -13.221 1.00 90.25 151 SER A CA 1
ATOM 1218 C C . SER A 1 151 ? 13.460 -9.490 -14.671 1.00 90.25 151 SER A C 1
ATOM 1220 O O . SER A 1 151 ? 12.799 -10.428 -15.113 1.00 90.25 151 SER A O 1
ATOM 1222 N N . MET A 1 152 ? 13.757 -8.425 -15.429 1.00 90.62 152 MET A N 1
ATOM 1223 C CA . MET A 1 152 ? 13.481 -8.378 -16.870 1.00 90.62 152 MET A CA 1
ATOM 1224 C C . MET A 1 152 ? 14.346 -9.373 -17.648 1.00 90.62 152 MET A C 1
ATOM 1226 O O . MET A 1 152 ? 13.956 -9.790 -18.740 1.00 90.62 152 MET A O 1
ATOM 1230 N N . PHE A 1 153 ? 15.503 -9.756 -17.108 1.00 88.81 153 PHE A N 1
ATOM 1231 C CA . PHE A 1 153 ? 16.410 -10.674 -17.778 1.00 88.81 153 PHE A CA 1
ATOM 1232 C C . PHE A 1 153 ? 15.958 -12.145 -17.659 1.00 88.81 153 PHE A C 1
ATOM 1234 O O . PHE A 1 153 ? 15.518 -12.562 -16.585 1.00 88.81 153 PHE A O 1
ATOM 1241 N N . PRO A 1 154 ? 16.108 -12.962 -18.720 1.00 89.12 154 PRO A N 1
ATOM 1242 C CA . PRO A 1 154 ? 16.443 -12.563 -20.093 1.00 89.12 154 PRO A CA 1
ATOM 1243 C C . PRO A 1 154 ? 15.206 -12.145 -20.904 1.00 89.12 154 PRO A C 1
ATOM 1245 O O . PRO A 1 154 ? 15.311 -11.398 -21.868 1.00 89.12 154 PRO A O 1
ATOM 1248 N N . ARG A 1 155 ? 14.007 -12.573 -20.491 1.00 91.06 155 ARG A N 1
ATOM 1249 C CA . ARG A 1 155 ? 12.800 -12.563 -21.338 1.00 91.06 155 ARG A CA 1
ATOM 1250 C C . ARG A 1 155 ? 12.423 -11.188 -21.894 1.00 91.06 155 ARG A C 1
ATOM 1252 O O . ARG A 1 155 ? 12.205 -11.042 -23.091 1.00 91.06 155 ARG A O 1
ATOM 1259 N N . ILE A 1 156 ? 12.323 -10.180 -21.032 1.00 91.94 156 ILE A N 1
ATOM 1260 C CA . ILE A 1 156 ? 11.939 -8.827 -21.452 1.00 91.94 156 ILE A CA 1
ATOM 1261 C C . ILE A 1 156 ? 13.116 -8.134 -22.140 1.00 91.94 156 ILE A C 1
ATOM 1263 O O . ILE A 1 156 ? 12.913 -7.413 -23.113 1.00 91.94 156 ILE A O 1
ATOM 1267 N N . THR A 1 157 ? 14.350 -8.372 -21.687 1.00 89.69 157 THR A N 1
ATOM 1268 C CA . THR A 1 157 ? 15.538 -7.811 -22.346 1.00 89.69 157 THR A CA 1
ATOM 1269 C C . THR A 1 157 ? 15.719 -8.346 -23.767 1.00 89.69 157 THR A C 1
ATOM 1271 O O . THR A 1 157 ? 16.070 -7.571 -24.650 1.00 89.69 157 THR A O 1
ATOM 1274 N N . ASP A 1 158 ? 15.399 -9.615 -24.022 1.00 90.75 158 ASP A N 1
ATOM 1275 C CA . ASP A 1 158 ? 15.465 -10.223 -25.354 1.00 90.75 158 ASP A CA 1
ATOM 1276 C C . ASP A 1 158 ? 14.406 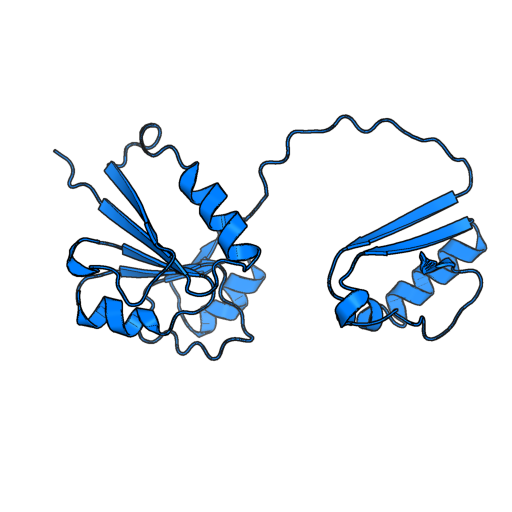-9.640 -26.286 1.00 90.75 158 ASP A C 1
ATOM 1278 O O . ASP A 1 158 ? 14.714 -9.283 -27.420 1.00 90.75 158 ASP A O 1
ATOM 1282 N N . ALA A 1 159 ? 13.180 -9.450 -25.793 1.00 92.25 159 ALA A N 1
ATOM 1283 C CA . ALA A 1 159 ? 12.130 -8.777 -26.553 1.00 92.25 159 ALA A CA 1
ATOM 1284 C C . ALA A 1 159 ? 12.524 -7.334 -26.922 1.00 92.25 159 ALA A C 1
ATOM 1286 O O . ALA A 1 159 ? 12.310 -6.899 -28.053 1.00 92.25 159 ALA A O 1
ATOM 1287 N N . ILE A 1 160 ? 13.149 -6.601 -25.992 1.00 90.94 160 ILE A N 1
ATOM 1288 C CA . ILE A 1 160 ? 13.671 -5.252 -26.256 1.00 90.94 160 ILE A CA 1
ATOM 1289 C C . ILE A 1 160 ? 14.803 -5.299 -27.291 1.00 90.94 160 ILE A C 1
ATOM 1291 O O . ILE A 1 160 ? 14.832 -4.461 -28.187 1.00 90.94 160 ILE A O 1
ATOM 1295 N N . ASN A 1 161 ? 15.715 -6.272 -27.198 1.00 88.38 161 ASN A N 1
ATOM 1296 C CA . ASN A 1 161 ? 16.813 -6.437 -28.153 1.00 88.38 161 ASN A CA 1
ATOM 1297 C C . ASN A 1 161 ? 16.305 -6.783 -29.562 1.00 88.38 161 ASN A C 1
ATOM 1299 O O . ASN A 1 161 ? 16.827 -6.252 -30.540 1.00 88.38 161 ASN A O 1
ATOM 1303 N N . LEU A 1 162 ? 15.276 -7.630 -29.674 1.00 91.12 162 LEU A N 1
ATOM 1304 C CA . LEU A 1 162 ? 14.613 -7.928 -30.946 1.00 91.12 162 LEU A CA 1
ATOM 1305 C C . LEU A 1 162 ? 13.986 -6.662 -31.541 1.00 91.12 162 LEU A C 1
ATOM 1307 O O . LEU A 1 162 ? 14.236 -6.347 -32.701 1.00 91.12 162 LEU A O 1
ATOM 1311 N N . LEU A 1 163 ? 13.266 -5.875 -30.738 1.00 89.94 163 LEU A N 1
ATOM 1312 C CA . LEU A 1 163 ? 12.699 -4.597 -31.181 1.00 89.94 163 LEU A CA 1
ATOM 1313 C C . LEU A 1 163 ? 13.787 -3.599 -31.622 1.00 89.94 163 LEU A C 1
ATOM 1315 O O . LEU A 1 163 ? 13.621 -2.884 -32.609 1.00 89.94 163 LEU A O 1
ATOM 1319 N N . ALA A 1 164 ? 14.923 -3.581 -30.921 1.00 89.19 164 ALA A N 1
ATOM 1320 C CA . ALA A 1 164 ? 16.074 -2.735 -31.231 1.00 89.19 164 ALA A CA 1
ATOM 1321 C C . ALA A 1 164 ? 16.841 -3.157 -32.499 1.00 89.19 164 ALA A C 1
ATOM 1323 O O . ALA A 1 164 ? 17.748 -2.442 -32.930 1.00 89.19 164 ALA A O 1
ATOM 1324 N N . SER A 1 165 ? 16.509 -4.308 -33.098 1.00 88.25 165 SER A N 1
ATOM 1325 C CA . SER A 1 165 ? 17.063 -4.711 -34.396 1.00 88.25 165 SER A CA 1
ATOM 1326 C C . SER A 1 165 ? 16.405 -3.986 -35.576 1.00 88.25 165 SER A C 1
ATOM 1328 O O . SER A 1 165 ? 17.033 -3.843 -36.622 1.00 88.25 165 SER A O 1
ATOM 1330 N N . GLU A 1 166 ? 15.186 -3.471 -35.387 1.00 88.88 166 GLU A N 1
ATOM 1331 C CA . GLU A 1 166 ? 14.398 -2.784 -36.421 1.00 88.88 166 GLU A CA 1
ATOM 1332 C C . GLU A 1 166 ? 14.212 -1.284 -36.138 1.00 88.88 166 GLU A C 1
ATOM 1334 O O . GLU A 1 166 ? 14.081 -0.486 -37.068 1.00 88.88 166 GLU A O 1
ATOM 1339 N N . TYR A 1 167 ? 14.222 -0.881 -34.863 1.00 87.69 167 TYR A N 1
ATOM 1340 C CA . TYR A 1 167 ? 13.974 0.496 -34.427 1.00 87.69 167 TYR A CA 1
ATOM 1341 C C . TYR A 1 167 ? 15.088 1.025 -33.519 1.00 87.69 167 TYR A C 1
ATOM 1343 O O . TYR A 1 167 ? 15.747 0.271 -32.807 1.00 87.69 167 TYR A O 1
ATOM 1351 N N . GLU A 1 168 ? 15.252 2.349 -33.453 1.00 88.31 168 GLU A N 1
ATOM 1352 C CA . GLU A 1 168 ? 16.063 2.966 -32.401 1.00 88.31 168 GLU A CA 1
ATOM 1353 C C . GLU A 1 168 ? 15.287 2.902 -31.074 1.00 88.31 168 GLU A C 1
ATOM 1355 O O . GLU A 1 168 ? 14.292 3.609 -30.899 1.00 88.31 168 GLU A O 1
ATOM 1360 N N . VAL A 1 169 ? 15.720 2.053 -30.137 1.00 90.06 169 VAL A N 1
ATOM 1361 C CA . VAL A 1 169 ? 15.030 1.844 -28.852 1.00 90.06 169 VAL A CA 1
ATOM 1362 C C . VAL A 1 169 ? 15.838 2.413 -27.683 1.00 90.06 169 VAL A C 1
ATOM 1364 O O . VAL A 1 169 ? 17.011 2.089 -27.488 1.00 90.06 169 VAL A O 1
ATOM 1367 N N . GLU A 1 170 ? 15.186 3.222 -26.848 1.00 88.94 170 GLU A N 1
ATOM 1368 C CA . GLU A 1 170 ? 15.711 3.669 -25.555 1.00 88.94 170 GLU A CA 1
ATOM 1369 C C . GLU A 1 170 ? 14.874 3.110 -24.405 1.00 88.94 170 GLU A C 1
ATOM 1371 O O . GLU A 1 170 ? 13.647 3.159 -24.452 1.00 88.94 170 GLU A O 1
ATOM 1376 N N . LEU A 1 171 ? 15.534 2.652 -23.339 1.00 89.75 171 LEU A N 1
ATOM 1377 C CA . LEU A 1 171 ? 14.883 2.322 -22.071 1.00 89.75 171 LEU A CA 1
ATOM 1378 C C . LEU A 1 171 ? 15.229 3.392 -21.033 1.00 89.75 171 LEU A C 1
ATOM 1380 O O . LEU A 1 171 ? 16.382 3.515 -20.612 1.00 89.75 171 LEU A O 1
ATOM 1384 N N . TRP A 1 172 ? 14.222 4.169 -20.640 1.00 91.88 172 TRP A N 1
ATOM 1385 C CA . TRP A 1 172 ? 14.319 5.219 -19.629 1.00 91.88 172 TRP A CA 1
ATOM 1386 C C . TRP A 1 172 ? 13.893 4.637 -18.288 1.00 91.88 172 TRP A C 1
ATOM 1388 O O . TRP A 1 172 ? 12.703 4.441 -18.033 1.00 91.88 172 TRP A O 1
ATOM 1398 N N . ALA A 1 173 ? 14.873 4.316 -17.445 1.00 91.38 173 ALA A N 1
ATOM 1399 C CA . ALA A 1 173 ? 14.644 3.599 -16.198 1.00 91.38 173 ALA A CA 1
ATOM 1400 C C . ALA A 1 173 ? 14.637 4.562 -15.004 1.00 91.38 173 ALA A C 1
ATOM 1402 O O . ALA A 1 173 ? 15.678 4.980 -14.500 1.00 91.38 173 ALA A O 1
ATOM 1403 N N . MET A 1 174 ? 13.444 4.869 -14.503 1.00 93.12 174 MET A N 1
ATOM 1404 C CA . MET A 1 174 ? 13.211 5.773 -13.381 1.00 93.12 174 MET A CA 1
ATOM 1405 C C . MET A 1 174 ? 13.057 4.984 -12.076 1.00 93.12 174 MET A C 1
ATOM 1407 O O . MET A 1 174 ? 12.053 4.321 -11.827 1.00 93.12 174 MET A O 1
ATOM 1411 N N . TYR A 1 175 ? 14.073 5.051 -11.224 1.00 91.62 175 TYR A N 1
ATOM 1412 C CA . TYR A 1 175 ? 14.069 4.477 -9.878 1.00 91.62 175 TYR A CA 1
ATOM 1413 C C . TYR A 1 175 ? 15.047 5.260 -9.000 1.00 91.62 175 TYR A C 1
ATOM 1415 O O . TYR A 1 175 ? 15.714 6.190 -9.458 1.00 91.62 175 TYR A O 1
ATOM 1423 N N . ASN A 1 176 ? 15.160 4.894 -7.724 1.00 88.81 176 ASN A N 1
ATOM 1424 C CA . ASN A 1 176 ? 16.069 5.565 -6.802 1.00 88.81 176 ASN A CA 1
ATOM 1425 C C . ASN A 1 176 ? 17.546 5.214 -7.084 1.00 88.81 176 ASN A C 1
ATOM 1427 O O . ASN A 1 176 ? 18.154 4.407 -6.383 1.00 88.81 176 ASN A O 1
ATOM 1431 N N . ILE A 1 177 ? 18.130 5.828 -8.119 1.00 90.31 177 ILE A N 1
ATOM 1432 C CA . ILE A 1 177 ? 19.527 5.619 -8.537 1.00 90.31 177 ILE A CA 1
ATOM 1433 C C . ILE A 1 177 ? 20.501 6.032 -7.428 1.00 90.31 177 ILE A C 1
ATOM 1435 O O . ILE A 1 177 ? 21.532 5.385 -7.261 1.00 90.31 177 ILE A O 1
ATOM 1439 N N . LYS A 1 178 ? 20.171 7.072 -6.649 1.00 90.25 178 LYS A N 1
ATOM 1440 C CA . LYS A 1 178 ? 21.025 7.573 -5.561 1.00 90.25 178 LYS A CA 1
ATOM 1441 C C . LYS A 1 178 ? 21.288 6.497 -4.507 1.00 90.25 178 LYS A C 1
ATOM 1443 O O . LYS A 1 178 ? 22.414 6.379 -4.043 1.00 90.25 178 LYS A O 1
ATOM 1448 N N . ILE A 1 179 ? 20.262 5.723 -4.150 1.00 91.56 179 ILE A N 1
ATOM 1449 C CA . ILE A 1 179 ? 20.368 4.667 -3.134 1.00 91.56 179 ILE A CA 1
ATOM 1450 C C . ILE A 1 179 ? 20.769 3.327 -3.759 1.00 91.56 179 ILE A C 1
ATOM 1452 O O . ILE A 1 179 ? 21.601 2.613 -3.213 1.00 91.56 179 ILE A O 1
ATOM 1456 N N . LEU A 1 180 ? 20.186 2.968 -4.905 1.00 89.44 180 LEU A N 1
ATOM 1457 C CA . LEU A 1 180 ? 20.287 1.613 -5.459 1.00 89.44 180 LEU A CA 1
ATOM 1458 C C . LEU A 1 180 ? 21.419 1.462 -6.490 1.00 89.44 180 LEU A C 1
ATOM 1460 O O . LEU A 1 180 ? 21.726 0.343 -6.910 1.00 89.44 180 LEU A O 1
ATOM 1464 N N . GLY A 1 181 ? 22.026 2.571 -6.923 1.00 90.81 181 GLY A N 1
ATOM 1465 C CA . GLY A 1 181 ? 23.042 2.631 -7.973 1.00 90.81 181 GLY A CA 1
ATOM 1466 C C . GLY A 1 181 ? 22.497 2.305 -9.366 1.00 90.81 181 GLY A C 1
ATOM 1467 O O . GLY A 1 181 ? 21.427 1.711 -9.515 1.00 90.81 181 GLY A O 1
ATOM 1468 N N . LYS A 1 182 ? 23.261 2.628 -10.416 1.00 89.94 182 LYS A N 1
ATOM 1469 C CA . LYS A 1 182 ? 22.848 2.358 -11.804 1.00 89.94 182 LYS A CA 1
ATOM 1470 C C . LYS A 1 182 ? 22.622 0.859 -12.049 1.00 89.94 182 LYS A C 1
ATOM 1472 O O . LYS A 1 182 ? 23.382 0.007 -11.584 1.00 89.94 182 LYS A O 1
ATOM 1477 N N . TRP A 1 183 ? 21.553 0.540 -12.761 1.00 88.75 183 TRP A N 1
ATOM 1478 C CA . TRP A 1 183 ? 21.248 -0.787 -13.264 1.00 88.75 183 TRP A CA 1
ATOM 1479 C C . TRP A 1 183 ? 22.170 -1.092 -14.441 1.00 88.75 183 TRP A C 1
ATOM 1481 O O . TRP A 1 183 ? 22.449 -0.222 -15.267 1.00 88.75 183 TRP A O 1
ATOM 1491 N N . LYS A 1 184 ? 22.685 -2.319 -14.472 1.00 82.44 184 LYS A N 1
ATOM 1492 C CA . LYS A 1 184 ? 23.566 -2.813 -15.526 1.00 82.44 184 LYS A CA 1
ATOM 1493 C C . LYS A 1 184 ? 22.792 -3.884 -16.278 1.00 82.44 184 LYS A C 1
ATOM 1495 O O . LYS A 1 184 ? 22.364 -4.857 -15.665 1.00 82.44 184 LYS A O 1
ATOM 1500 N N . ILE A 1 185 ? 22.598 -3.678 -17.575 1.00 73.62 185 ILE A N 1
ATOM 1501 C CA . ILE A 1 185 ? 22.002 -4.697 -18.438 1.00 73.62 185 ILE A CA 1
ATOM 1502 C C . ILE A 1 185 ? 23.004 -5.853 -18.561 1.00 73.62 185 ILE A C 1
ATOM 1504 O O . ILE A 1 185 ? 24.170 -5.569 -18.850 1.00 73.62 185 ILE A O 1
ATOM 1508 N N . PRO A 1 186 ? 22.582 -7.113 -18.355 1.00 66.50 186 PRO A N 1
ATOM 1509 C CA . PRO A 1 186 ? 23.485 -8.261 -18.406 1.00 66.50 186 PRO A CA 1
ATOM 1510 C C . PRO A 1 186 ? 24.150 -8.472 -19.776 1.00 66.50 186 PRO A C 1
ATOM 1512 O O . PRO A 1 186 ? 25.343 -8.745 -19.816 1.00 66.50 186 PRO A O 1
ATOM 1515 N N . GLU A 1 187 ? 23.435 -8.267 -20.891 1.00 64.38 187 GLU A N 1
ATOM 1516 C CA . GLU A 1 187 ? 23.957 -8.444 -22.258 1.00 64.38 187 GLU A CA 1
ATOM 1517 C C . GLU A 1 187 ? 23.347 -7.408 -23.223 1.00 64.38 187 GLU A C 1
ATOM 1519 O O . GLU A 1 187 ? 22.139 -7.166 -23.199 1.00 64.38 187 GLU A O 1
ATOM 1524 N N . LYS A 1 188 ? 24.162 -6.758 -24.070 1.00 56.59 188 LYS A N 1
ATOM 1525 C CA . LYS A 1 188 ? 23.696 -5.730 -25.023 1.00 56.59 188 LYS A CA 1
ATOM 1526 C C . LYS A 1 188 ? 23.992 -6.087 -26.477 1.00 56.59 188 LYS A C 1
ATOM 1528 O O . LYS A 1 188 ? 25.147 -6.298 -26.838 1.00 56.59 188 LYS A O 1
ATOM 1533 N N . LYS A 1 189 ? 22.976 -5.915 -27.327 1.00 54.03 189 LYS A N 1
ATOM 1534 C CA . LYS A 1 189 ? 23.124 -5.403 -28.699 1.00 54.03 189 LYS A CA 1
ATOM 1535 C C . LYS A 1 189 ? 22.197 -4.181 -28.834 1.00 54.03 189 LYS A C 1
ATOM 1537 O O . LYS A 1 189 ? 21.015 -4.284 -28.549 1.00 54.03 189 LYS A O 1
ATOM 1542 N N . ASN A 1 190 ? 22.742 -3.010 -29.175 1.00 52.97 190 ASN A N 1
ATOM 1543 C CA . ASN A 1 190 ? 22.017 -1.773 -29.545 1.00 52.97 190 ASN A CA 1
ATOM 1544 C C . ASN A 1 190 ? 21.002 -1.129 -28.559 1.00 52.97 190 ASN A C 1
ATOM 1546 O O . ASN A 1 190 ? 20.289 -0.214 -28.955 1.00 52.97 190 ASN A O 1
ATOM 1550 N N . LEU A 1 191 ? 20.956 -1.502 -27.273 1.00 55.78 191 LEU A N 1
ATOM 1551 C CA . LEU A 1 191 ? 20.101 -0.827 -26.275 1.00 55.78 191 LEU A CA 1
ATOM 1552 C C . LEU A 1 191 ? 20.806 0.375 -25.614 1.00 55.78 191 LEU A C 1
ATOM 1554 O O . LEU A 1 191 ? 21.929 0.239 -25.125 1.00 55.78 191 LEU A O 1
ATOM 1558 N N . TYR A 1 192 ? 20.143 1.529 -25.491 1.00 60.25 192 TYR A N 1
ATOM 1559 C CA . TYR A 1 192 ? 20.635 2.684 -24.721 1.00 60.25 192 TYR A CA 1
ATOM 1560 C C . TYR A 1 192 ? 19.854 2.855 -23.409 1.00 60.25 192 TYR A C 1
ATOM 1562 O O . TYR A 1 192 ? 18.625 2.837 -23.399 1.00 60.25 192 TYR A O 1
ATOM 1570 N N . LEU A 1 193 ? 20.584 3.011 -22.295 1.00 59.34 193 LEU A N 1
ATOM 1571 C CA . LEU A 1 193 ? 20.015 3.308 -20.975 1.00 59.34 193 LEU A CA 1
ATOM 1572 C C . LEU A 1 193 ? 20.090 4.808 -20.726 1.00 59.34 193 LEU A C 1
ATOM 1574 O O . LEU A 1 193 ? 21.172 5.389 -20.858 1.00 59.34 193 LEU A O 1
ATOM 1578 N N . ARG A 1 194 ? 18.972 5.389 -20.299 1.00 59.38 194 ARG A N 1
ATOM 1579 C CA . ARG A 1 194 ? 18.931 6.717 -19.690 1.00 59.38 194 ARG A CA 1
ATOM 1580 C C . ARG A 1 194 ? 18.343 6.648 -18.291 1.00 59.38 194 ARG A C 1
ATOM 1582 O O . ARG A 1 194 ? 17.363 5.891 -18.096 1.00 59.38 194 ARG A O 1
#

Foldseek 3Di:
DPDEAEEEEEECCCVDPQNVLCVVVVVPDDCVVPPHRYDYHYDNDLQPDQLCVHQEYEYEQADPSLVVNCVNPVNHAYEYEQHDPVDPHQCPNHQEYAHQDPVRCVVCCVRYVHYHYDNRDPPDDDDPDDDDDPPFEAEAEAADALVVVVVCPPPVVVVQQVVQVRGQYEYEYHDPCVPPNDRDDPDDDRYHYD

Radius of gyration: 22.32 Å; chains: 1; bounding box: 56×34×62 Å

Sequence (194 aa):
MKKKLKIIFTSANINGPSYILHKQNLGQINFDTMDINVALDISDDPLNVEYDKYDVALFMGYDEASSVAKKKNNSIVIGIIDPRSAFKNNFRYTNFIVANGIEAEEYFSQFIQNIFIYYISPIVKPVKKIPTYKKNKIILGYHGNKIHLSSMFPRITDAINLLASEYEVELWAMYNIKILGKWKIPEKKNLYLR

Secondary structure (DSSP, 8-state):
-PPPEEEEEE-S-TT-HHHHHHHHHHHT--GGGTTS-EEEEEES-STT--GGG-SEEEEES--TTHHHHHHH-TT-EEEEES--TTS----TT--EEEESSHHHHHHHTTT-S-EEE------PPPP-------TTEEEEEEES-HHHHHHTTTHHHHHHHHHTTTSEEEEEEES-HHHH-----SS-SS-EE-